Protein AF-A0A8J6E4D5-F1 (afdb_monomer_lite)

Structure (mmCIF, N/CA/C/O backbone):
data_AF-A0A8J6E4D5-F1
#
_entry.id   AF-A0A8J6E4D5-F1
#
loop_
_atom_site.group_PDB
_atom_site.id
_atom_site.type_symbol
_atom_site.label_atom_id
_atom_site.label_alt_id
_atom_site.label_comp_id
_atom_site.label_asym_id
_atom_site.label_entity_id
_atom_site.label_seq_id
_atom_site.pdbx_PDB_ins_code
_atom_site.Cartn_x
_atom_site.Cartn_y
_atom_site.Cartn_z
_atom_site.occupancy
_atom_site.B_iso_or_equiv
_atom_site.auth_seq_id
_atom_site.auth_comp_id
_atom_site.auth_asym_id
_atom_site.auth_atom_id
_atom_site.pdbx_PDB_model_num
ATOM 1 N N . MET A 1 1 ? 13.452 4.117 -6.449 1.00 71.31 1 MET A N 1
ATOM 2 C CA . MET A 1 1 ? 12.250 4.661 -5.774 1.00 71.31 1 MET A CA 1
ATOM 3 C C . MET A 1 1 ? 11.245 3.578 -5.368 1.00 71.31 1 MET A C 1
ATOM 5 O O . MET A 1 1 ? 10.930 3.501 -4.187 1.00 71.31 1 MET A O 1
ATOM 9 N N . CYS A 1 2 ? 10.772 2.703 -6.266 1.00 78.56 2 CYS A N 1
ATOM 10 C CA . CYS A 1 2 ? 9.801 1.656 -5.886 1.00 78.56 2 CYS A CA 1
ATOM 11 C C . CYS A 1 2 ? 10.361 0.641 -4.867 1.00 78.56 2 CYS A C 1
ATOM 13 O O . CYS A 1 2 ? 9.711 0.334 -3.874 1.00 78.56 2 CYS A O 1
ATOM 15 N N . PHE A 1 3 ? 11.613 0.203 -5.035 1.00 81.25 3 PHE A N 1
ATOM 16 C CA . PHE A 1 3 ? 12.285 -0.692 -4.081 1.00 81.25 3 PHE A CA 1
ATOM 17 C C . PHE A 1 3 ? 12.417 -0.097 -2.665 1.00 81.25 3 PHE A C 1
ATOM 19 O O . PHE A 1 3 ? 12.140 -0.760 -1.668 1.00 81.25 3 PHE A O 1
ATOM 26 N N . THR A 1 4 ? 12.793 1.180 -2.555 1.00 80.69 4 THR A N 1
ATOM 27 C CA . THR A 1 4 ? 12.876 1.876 -1.260 1.00 80.69 4 THR A CA 1
ATOM 28 C C . THR A 1 4 ? 11.503 2.025 -0.612 1.00 80.69 4 THR A C 1
ATOM 30 O O . THR A 1 4 ? 11.383 1.890 0.601 1.00 80.69 4 THR A O 1
ATOM 33 N N . PHE A 1 5 ? 10.458 2.244 -1.414 1.00 81.69 5 PHE A N 1
ATOM 34 C CA . PHE A 1 5 ? 9.079 2.309 -0.934 1.00 81.69 5 PHE A CA 1
ATOM 35 C C . PHE A 1 5 ? 8.610 0.955 -0.368 1.00 81.69 5 PHE A C 1
ATOM 37 O O . PHE A 1 5 ? 8.035 0.899 0.717 1.00 81.69 5 PHE A O 1
ATOM 44 N N . MET A 1 6 ? 8.967 -0.152 -1.027 1.00 84.69 6 MET A N 1
ATOM 45 C CA . MET A 1 6 ? 8.756 -1.509 -0.511 1.00 84.69 6 MET A CA 1
ATOM 46 C C . MET A 1 6 ? 9.485 -1.758 0.825 1.00 84.69 6 MET A C 1
ATOM 48 O O . MET A 1 6 ? 8.887 -2.313 1.745 1.00 84.69 6 MET A O 1
ATOM 52 N N . LEU A 1 7 ? 10.744 -1.325 0.971 1.00 80.81 7 LEU A N 1
ATOM 53 C CA . LEU A 1 7 ? 11.487 -1.457 2.236 1.00 80.81 7 LEU A CA 1
ATOM 54 C C . LEU A 1 7 ? 10.844 -0.671 3.387 1.00 80.81 7 LEU A C 1
ATOM 56 O O . LEU A 1 7 ? 10.820 -1.150 4.522 1.00 80.81 7 LEU A O 1
ATOM 60 N N . ILE A 1 8 ? 10.288 0.508 3.097 1.00 83.44 8 ILE A N 1
ATOM 61 C CA . ILE A 1 8 ? 9.538 1.302 4.078 1.00 83.44 8 ILE A CA 1
ATOM 62 C C . ILE A 1 8 ? 8.295 0.545 4.555 1.00 83.44 8 ILE A C 1
ATOM 64 O O . ILE A 1 8 ? 8.025 0.535 5.753 1.00 83.44 8 ILE A O 1
ATOM 68 N N . ALA A 1 9 ? 7.583 -0.141 3.656 1.00 77.62 9 ALA A N 1
ATOM 69 C CA . ALA A 1 9 ? 6.410 -0.937 4.018 1.00 77.62 9 ALA A CA 1
ATOM 70 C C . ALA A 1 9 ? 6.736 -2.160 4.896 1.00 77.62 9 ALA A C 1
ATOM 72 O O . ALA A 1 9 ? 5.870 -2.613 5.639 1.00 77.62 9 ALA A O 1
ATOM 73 N N . LEU A 1 10 ? 7.967 -2.684 4.844 1.00 79.25 10 LEU A N 1
ATOM 74 C CA . LEU A 1 10 ? 8.400 -3.844 5.637 1.00 79.25 10 LEU A CA 1
ATOM 75 C C . LEU A 1 10 ? 8.831 -3.470 7.067 1.00 79.25 10 LEU A C 1
ATOM 77 O O . LEU A 1 10 ? 8.783 -4.298 7.979 1.00 79.25 10 LEU A O 1
ATOM 81 N N . ILE A 1 11 ? 9.268 -2.230 7.284 1.00 80.12 11 ILE A N 1
ATOM 82 C CA . ILE A 1 11 ? 9.873 -1.799 8.545 1.00 80.12 11 ILE A CA 1
ATOM 83 C C . ILE A 1 11 ? 8.881 -0.933 9.327 1.00 80.12 11 ILE A C 1
ATOM 85 O O . ILE A 1 11 ? 8.479 0.142 8.898 1.00 80.12 11 ILE A O 1
ATOM 89 N N . ARG A 1 12 ? 8.545 -1.360 10.551 1.00 71.94 12 ARG A N 1
ATOM 90 C CA . ARG A 1 12 ? 7.591 -0.658 11.437 1.00 71.94 12 ARG A CA 1
ATOM 91 C C . ARG A 1 12 ? 7.959 0.794 11.765 1.00 71.94 12 ARG A C 1
ATOM 93 O O . ARG A 1 12 ? 7.071 1.575 12.101 1.00 71.94 12 ARG A O 1
ATOM 100 N N . HIS A 1 13 ? 9.244 1.145 11.718 1.00 79.62 13 HIS A N 1
ATOM 101 C CA . HIS A 1 13 ? 9.735 2.493 12.000 1.00 79.62 13 HIS A CA 1
ATOM 102 C C . HIS A 1 13 ? 10.196 3.193 10.711 1.00 79.62 13 HIS A C 1
ATOM 104 O O . HIS A 1 13 ? 11.280 2.883 10.212 1.00 79.62 13 HIS A O 1
ATOM 110 N N . PRO A 1 14 ? 9.455 4.198 10.206 1.00 79.06 14 PRO A N 1
ATOM 111 C CA . PRO A 1 14 ? 9.720 4.789 8.891 1.00 79.06 14 PRO A CA 1
ATOM 112 C C . PRO A 1 14 ? 11.089 5.481 8.803 1.00 79.06 14 PRO A C 1
ATOM 114 O O . PRO A 1 14 ? 11.737 5.450 7.762 1.00 79.06 14 PRO A O 1
ATOM 117 N N . ARG A 1 15 ? 11.576 6.059 9.912 1.00 82.38 15 ARG A N 1
ATOM 118 C CA . ARG A 1 15 ? 12.887 6.734 9.965 1.00 82.38 15 ARG A CA 1
ATOM 119 C C . ARG A 1 15 ? 14.057 5.758 9.820 1.00 82.38 15 ARG A C 1
ATOM 121 O O . ARG A 1 15 ? 14.987 6.042 9.079 1.00 82.38 15 ARG A O 1
ATOM 128 N N . ALA A 1 16 ? 13.988 4.609 10.493 1.00 83.62 16 ALA A N 1
ATOM 129 C CA . ALA A 1 16 ? 15.007 3.564 10.386 1.00 83.62 16 ALA A CA 1
ATOM 130 C C . ALA A 1 16 ? 14.960 2.866 9.017 1.00 83.62 16 ALA A C 1
ATOM 132 O O . ALA A 1 16 ? 15.992 2.491 8.469 1.00 83.62 16 ALA A O 1
ATOM 133 N N . ALA A 1 17 ? 13.762 2.734 8.442 1.00 84.56 17 ALA A N 1
ATOM 134 C CA . ALA A 1 17 ? 13.580 2.175 7.111 1.00 84.56 17 ALA A CA 1
ATOM 135 C C . ALA A 1 17 ? 14.232 3.030 6.021 1.00 84.56 17 ALA A C 1
ATOM 137 O O . ALA A 1 17 ? 14.892 2.503 5.129 1.00 84.56 17 ALA A O 1
ATOM 138 N N . ALA A 1 18 ? 14.071 4.352 6.117 1.00 84.31 18 ALA A N 1
ATOM 139 C CA . ALA A 1 18 ? 14.645 5.291 5.165 1.00 84.31 18 ALA A CA 1
ATOM 140 C C . ALA A 1 18 ? 16.181 5.275 5.199 1.00 84.31 18 ALA A C 1
ATOM 142 O O . ALA A 1 18 ? 16.814 5.201 4.146 1.00 84.31 18 ALA A O 1
ATOM 143 N N . THR A 1 19 ? 16.785 5.291 6.395 1.00 87.75 19 THR A N 1
ATOM 144 C CA . THR A 1 19 ? 18.249 5.246 6.530 1.00 87.75 19 THR A CA 1
ATOM 145 C C . THR A 1 19 ? 18.817 3.917 6.042 1.00 87.75 19 THR A C 1
ATOM 147 O O . THR A 1 19 ? 19.748 3.919 5.241 1.00 87.75 19 THR A O 1
ATOM 150 N N . ALA A 1 20 ? 18.230 2.784 6.442 1.00 87.81 20 ALA A N 1
ATOM 151 C CA . ALA A 1 20 ? 18.654 1.467 5.965 1.00 87.81 20 ALA A CA 1
ATOM 152 C C . ALA A 1 20 ? 18.488 1.325 4.442 1.00 87.81 20 ALA A C 1
ATOM 154 O O . ALA A 1 20 ? 19.404 0.867 3.761 1.00 87.81 20 ALA A O 1
ATOM 155 N N . GLY A 1 21 ? 17.354 1.774 3.896 1.00 87.31 21 GLY A N 1
ATOM 156 C CA . GLY A 1 21 ? 17.087 1.752 2.460 1.00 87.31 21 GLY A CA 1
ATOM 157 C C . GLY A 1 21 ? 18.121 2.538 1.658 1.00 87.31 21 GLY A C 1
ATOM 158 O O . GLY A 1 21 ? 18.585 2.045 0.633 1.00 87.31 21 GLY A O 1
ATOM 159 N N . PHE A 1 22 ? 18.547 3.703 2.152 1.00 87.69 22 PHE A N 1
ATOM 160 C CA . PHE A 1 22 ? 19.599 4.500 1.520 1.00 87.69 22 PHE A CA 1
ATOM 161 C C . PHE A 1 22 ? 20.924 3.730 1.409 1.00 87.69 22 PHE A C 1
ATOM 163 O O . PHE A 1 22 ? 21.466 3.592 0.310 1.00 87.69 22 PHE A O 1
ATOM 170 N N . PHE A 1 23 ? 21.410 3.146 2.510 1.00 90.62 23 PHE A N 1
ATOM 171 C CA . PHE A 1 23 ? 22.647 2.356 2.488 1.00 90.62 23 PHE A CA 1
ATOM 172 C C . PHE A 1 23 ? 22.542 1.135 1.568 1.00 90.62 23 PHE A C 1
ATOM 174 O O . PHE A 1 23 ? 23.458 0.882 0.787 1.00 90.62 23 PHE A O 1
ATOM 181 N N . ILE A 1 24 ? 21.412 0.423 1.596 1.00 89.19 24 ILE A N 1
ATOM 182 C CA . ILE A 1 24 ? 21.171 -0.727 0.714 1.00 89.19 24 ILE A CA 1
ATOM 183 C C . ILE A 1 24 ? 21.208 -0.294 -0.757 1.00 89.19 24 ILE A C 1
ATOM 185 O O . ILE A 1 24 ? 21.839 -0.965 -1.570 1.00 89.19 24 ILE A O 1
ATOM 189 N N . THR A 1 25 ? 20.598 0.843 -1.114 1.00 87.00 25 THR A N 1
ATOM 190 C CA . THR A 1 25 ? 20.641 1.341 -2.500 1.00 87.00 25 THR A CA 1
ATOM 191 C C . THR A 1 25 ? 22.038 1.754 -2.950 1.00 87.00 25 THR A C 1
ATOM 193 O O . THR A 1 25 ? 22.378 1.524 -4.107 1.00 87.00 25 THR A O 1
ATOM 196 N N . ILE A 1 26 ? 22.865 2.310 -2.058 1.00 89.69 26 ILE A N 1
ATOM 197 C CA . ILE A 1 26 ? 24.263 2.633 -2.374 1.00 89.69 26 ILE A CA 1
ATOM 198 C C . ILE A 1 26 ? 25.054 1.355 -2.631 1.00 89.69 26 ILE A C 1
ATOM 200 O O . ILE A 1 26 ? 25.724 1.253 -3.656 1.00 89.69 26 ILE A O 1
ATOM 204 N N . ILE A 1 27 ? 24.949 0.369 -1.736 1.00 90.62 27 ILE A N 1
ATOM 205 C CA . ILE A 1 27 ? 25.645 -0.916 -1.885 1.00 90.62 27 ILE A CA 1
ATOM 206 C C . ILE A 1 27 ? 25.229 -1.586 -3.197 1.00 90.62 27 ILE A C 1
ATOM 208 O O . ILE A 1 27 ? 26.086 -2.021 -3.964 1.00 90.62 27 ILE A O 1
ATOM 212 N N . GLN A 1 28 ? 23.928 -1.601 -3.492 1.00 87.75 28 GLN A N 1
ATOM 213 C CA . GLN A 1 28 ? 23.406 -2.187 -4.721 1.00 87.75 28 GLN A CA 1
ATOM 214 C C . GLN A 1 28 ? 23.847 -1.421 -5.974 1.00 87.75 28 GLN A C 1
ATOM 216 O O . GLN A 1 28 ? 24.110 -2.041 -6.999 1.00 87.75 28 GLN A O 1
ATOM 221 N N . SER A 1 29 ? 23.966 -0.094 -5.899 1.00 88.12 29 SER A N 1
ATOM 222 C CA . SER A 1 29 ? 24.484 0.739 -6.990 1.00 88.12 29 SER A CA 1
ATOM 223 C C . SER A 1 29 ? 25.956 0.433 -7.288 1.00 88.12 29 SER A C 1
ATOM 225 O O . SER A 1 29 ? 26.321 0.189 -8.436 1.00 88.12 29 SER A O 1
ATOM 227 N N . VAL A 1 30 ? 26.797 0.352 -6.251 1.00 90.06 30 VAL A N 1
ATOM 228 C CA . VAL A 1 30 ? 28.220 0.002 -6.402 1.00 90.06 30 VAL A CA 1
ATOM 229 C C . VAL A 1 30 ? 28.380 -1.423 -6.936 1.00 90.06 30 VAL A C 1
ATOM 231 O O . VAL A 1 30 ? 29.177 -1.652 -7.845 1.00 90.06 30 VAL A O 1
ATOM 234 N N . LEU A 1 31 ? 27.599 -2.376 -6.417 1.00 89.12 31 LEU A N 1
ATOM 235 C CA . LEU A 1 31 ? 27.596 -3.757 -6.900 1.00 89.12 31 LEU A CA 1
ATOM 236 C C . LEU A 1 31 ? 27.171 -3.832 -8.370 1.00 89.12 31 LEU A C 1
ATOM 238 O O . LEU A 1 31 ? 27.802 -4.533 -9.155 1.00 89.12 31 LEU A O 1
ATOM 242 N N . SER A 1 32 ? 26.143 -3.077 -8.749 1.00 87.75 32 SER A N 1
ATOM 243 C CA . SER A 1 32 ? 25.666 -2.985 -10.125 1.00 87.75 32 SER A CA 1
ATOM 244 C C . SER A 1 32 ? 26.740 -2.477 -11.081 1.00 87.75 32 SER A C 1
ATOM 246 O O . SER A 1 32 ? 26.974 -3.085 -12.122 1.00 87.75 32 SER A O 1
ATOM 248 N N . LEU A 1 33 ? 27.431 -1.398 -10.703 1.00 85.69 33 LEU A N 1
ATOM 249 C CA . LEU A 1 33 ? 28.524 -0.837 -11.492 1.00 85.69 33 LEU A CA 1
ATOM 250 C C . LEU A 1 33 ? 29.685 -1.834 -11.637 1.00 85.69 33 LEU A C 1
ATOM 252 O O . LEU A 1 33 ? 30.239 -1.984 -12.721 1.00 85.69 33 LEU A O 1
ATOM 256 N N . LEU A 1 34 ? 30.031 -2.553 -10.565 1.00 87.38 34 LEU A N 1
ATOM 257 C CA . LEU A 1 34 ? 31.086 -3.568 -10.591 1.00 87.38 34 LEU A CA 1
ATOM 258 C C . LEU A 1 34 ? 30.729 -4.766 -11.486 1.00 87.38 34 LEU A C 1
ATOM 260 O O . LEU A 1 34 ? 31.607 -5.320 -12.147 1.00 87.38 34 LEU A O 1
ATOM 264 N N . LEU A 1 35 ? 29.460 -5.180 -11.490 1.00 86.38 35 LEU A N 1
ATOM 265 C CA . LEU A 1 35 ? 28.968 -6.273 -12.330 1.00 86.38 35 LEU A CA 1
ATOM 266 C C . LEU A 1 35 ? 28.897 -5.876 -13.806 1.00 86.38 35 LEU A C 1
ATOM 268 O O . LEU A 1 35 ? 29.197 -6.705 -14.657 1.00 86.38 35 LEU A O 1
ATOM 272 N N . LEU A 1 36 ? 28.573 -4.619 -14.109 1.00 83.69 36 LEU A N 1
ATOM 273 C CA . LEU A 1 36 ? 28.562 -4.108 -15.480 1.00 83.69 36 LEU A CA 1
ATOM 274 C C . LEU A 1 36 ? 29.946 -4.213 -16.146 1.00 83.69 36 LEU A C 1
ATOM 276 O O . LEU A 1 36 ? 30.040 -4.557 -17.316 1.00 83.69 36 LEU A O 1
ATOM 280 N N . MET A 1 37 ? 31.023 -4.000 -15.384 1.00 82.19 37 MET A N 1
ATOM 281 C CA . MET A 1 37 ? 32.407 -4.090 -15.880 1.00 82.19 37 MET A CA 1
ATOM 282 C C . MET A 1 37 ? 32.879 -5.527 -16.164 1.00 82.19 37 MET A C 1
ATOM 284 O O . MET A 1 37 ? 34.008 -5.718 -16.608 1.00 82.19 37 MET A O 1
ATOM 288 N N . LYS A 1 38 ? 32.074 -6.548 -15.842 1.00 83.25 38 LYS A N 1
ATOM 289 C CA . LYS A 1 38 ? 32.477 -7.963 -15.883 1.00 83.25 38 LYS A CA 1
ATOM 290 C C . LYS A 1 38 ? 31.952 -8.756 -17.083 1.00 83.25 38 LYS A C 1
ATOM 292 O O . LYS A 1 38 ? 32.128 -9.969 -17.068 1.00 83.25 38 LYS A O 1
ATOM 297 N N . ASP A 1 39 ? 31.348 -8.105 -18.081 1.00 76.88 39 ASP A N 1
ATOM 298 C CA . ASP A 1 39 ? 30.776 -8.731 -19.289 1.00 76.88 39 ASP A CA 1
ATOM 299 C C . ASP A 1 39 ? 29.988 -10.014 -18.970 1.00 76.88 39 ASP A C 1
ATOM 301 O O . ASP A 1 39 ? 30.433 -11.149 -19.161 1.00 76.88 39 ASP A O 1
ATOM 305 N N . LEU A 1 40 ? 28.794 -9.828 -18.406 1.00 81.19 40 LEU A N 1
ATOM 306 C CA . LEU A 1 40 ? 27.923 -10.925 -17.997 1.00 81.19 40 LEU A CA 1
ATOM 307 C C . LEU A 1 40 ? 27.196 -11.553 -19.199 1.00 81.19 40 LEU A C 1
ATOM 309 O O . LEU A 1 40 ? 26.840 -10.862 -20.153 1.00 81.19 40 LEU A O 1
ATOM 313 N N . PRO A 1 41 ? 26.885 -12.862 -19.148 1.00 84.50 41 PRO A N 1
ATOM 314 C CA . PRO A 1 41 ? 26.031 -13.480 -20.153 1.00 84.50 41 PRO A CA 1
ATOM 315 C C . PRO A 1 41 ? 24.596 -12.934 -20.057 1.00 84.50 41 PRO A C 1
ATOM 317 O O . PRO A 1 41 ? 24.058 -12.775 -18.959 1.00 84.50 41 PRO A O 1
ATOM 320 N N . LYS A 1 42 ? 23.940 -12.746 -21.213 1.00 79.06 42 LYS A N 1
ATOM 321 C CA . LYS A 1 42 ? 22.596 -12.139 -21.349 1.00 79.06 42 LYS A CA 1
ATOM 322 C C . LYS A 1 42 ? 21.528 -12.738 -20.417 1.00 79.06 42 LYS A C 1
ATOM 324 O O . LYS A 1 42 ? 20.665 -12.028 -19.917 1.00 79.06 42 LYS A O 1
ATOM 329 N N . SER A 1 43 ? 21.580 -14.042 -20.140 1.00 84.81 43 SER A N 1
ATOM 330 C CA . SER A 1 43 ? 20.623 -14.696 -19.231 1.00 84.81 43 SER A CA 1
ATOM 331 C C . SER A 1 43 ? 20.782 -14.252 -17.774 1.00 84.81 43 SER A C 1
ATOM 333 O O . SER A 1 43 ? 19.797 -14.154 -17.045 1.00 84.81 43 SER A O 1
ATOM 335 N N . LEU A 1 44 ? 22.019 -13.992 -17.338 1.00 82.94 44 LEU A N 1
ATOM 336 C CA . LEU A 1 44 ? 22.303 -13.526 -15.983 1.00 82.94 44 LEU A CA 1
ATOM 337 C C . LEU A 1 44 ? 21.906 -12.054 -15.832 1.00 82.94 44 LEU A C 1
ATOM 339 O O . LEU A 1 44 ? 21.380 -11.672 -14.794 1.00 82.94 44 LEU A O 1
ATOM 343 N N . GLU A 1 45 ? 22.093 -11.262 -16.887 1.00 81.38 45 GLU A N 1
ATOM 344 C CA . GLU A 1 45 ? 21.656 -9.866 -16.972 1.00 81.38 45 GLU A CA 1
ATOM 345 C C . GLU A 1 45 ? 20.144 -9.729 -16.729 1.00 81.38 45 GLU A C 1
ATOM 347 O O . GLU A 1 45 ? 19.737 -8.938 -15.883 1.00 81.38 45 GLU A O 1
ATOM 352 N N . VAL A 1 46 ? 19.319 -10.575 -17.361 1.00 81.25 46 VAL A N 1
ATOM 353 C CA . VAL A 1 46 ? 17.854 -10.604 -17.152 1.00 81.25 46 VAL A CA 1
ATOM 354 C C . VAL A 1 46 ? 17.465 -11.075 -15.742 1.00 81.25 46 VAL A C 1
ATOM 356 O O . VAL A 1 46 ? 16.462 -10.640 -15.185 1.00 81.25 46 VAL A O 1
ATOM 359 N N . LEU A 1 47 ? 18.243 -11.965 -15.122 1.00 84.94 47 LEU A N 1
ATOM 360 C CA . LEU A 1 47 ? 17.977 -12.384 -13.742 1.00 84.94 47 LEU A CA 1
ATOM 361 C C . LEU A 1 47 ? 18.325 -11.272 -12.740 1.00 84.94 47 LEU A C 1
ATOM 363 O O . LEU A 1 47 ? 17.590 -11.028 -11.783 1.00 84.94 47 LEU A O 1
ATOM 367 N N . LEU A 1 48 ? 19.453 -10.597 -12.958 1.00 83.62 48 LEU A N 1
ATOM 368 C CA . LEU A 1 48 ? 19.920 -9.485 -12.133 1.00 83.62 48 LEU A CA 1
ATOM 369 C C . LEU A 1 48 ? 19.090 -8.219 -12.345 1.00 83.62 48 LEU A C 1
ATOM 371 O O . LEU A 1 48 ? 19.025 -7.386 -11.439 1.00 83.62 48 LEU A O 1
ATOM 375 N N . SER A 1 49 ? 18.417 -8.090 -13.492 1.00 81.81 49 SER A N 1
ATOM 376 C CA . SER A 1 49 ? 17.550 -6.953 -13.787 1.00 81.81 49 SER A CA 1
ATOM 377 C C . SER A 1 49 ? 16.339 -6.865 -12.871 1.00 81.81 49 SER A C 1
ATOM 379 O O . SER A 1 49 ? 15.819 -5.776 -12.729 1.00 81.81 49 SER A O 1
ATOM 381 N N . VAL A 1 50 ? 15.984 -7.931 -12.138 1.00 82.62 50 VAL A N 1
ATOM 382 C CA . VAL A 1 50 ? 15.010 -7.863 -11.028 1.00 82.62 50 VAL A CA 1
ATOM 383 C C . VAL A 1 50 ? 15.374 -6.767 -10.017 1.00 82.62 50 VAL A C 1
ATOM 385 O O . VAL A 1 50 ? 14.501 -6.232 -9.339 1.00 82.62 50 VAL A O 1
ATOM 388 N N . PHE A 1 51 ? 16.655 -6.403 -9.898 1.00 85.62 51 PHE A N 1
ATOM 389 C CA . PHE A 1 51 ? 17.076 -5.255 -9.107 1.00 85.62 51 PHE A CA 1
ATOM 390 C C . PHE A 1 51 ? 17.018 -3.960 -9.939 1.00 85.62 51 PHE A C 1
ATOM 392 O O . PHE A 1 51 ? 17.819 -3.794 -10.862 1.00 85.62 51 PHE A O 1
ATOM 399 N N . PRO A 1 52 ? 16.195 -2.960 -9.558 1.00 84.00 52 PRO A N 1
ATOM 400 C CA . PRO A 1 52 ? 15.957 -1.775 -10.391 1.00 84.00 52 PRO A CA 1
ATOM 401 C C . PRO A 1 52 ? 17.206 -0.934 -10.676 1.00 84.00 52 PRO A C 1
ATOM 403 O O . PRO A 1 52 ? 17.319 -0.306 -11.724 1.00 84.00 52 PRO A O 1
ATOM 406 N N . THR A 1 53 ? 18.158 -0.900 -9.738 1.00 86.69 53 THR A N 1
ATOM 407 C CA . THR A 1 53 ? 19.448 -0.214 -9.922 1.00 86.69 53 THR A CA 1
ATOM 408 C C . THR A 1 53 ? 20.311 -0.894 -10.981 1.00 86.69 53 THR A C 1
ATOM 410 O O . THR A 1 53 ? 21.049 -0.207 -11.682 1.00 86.69 53 THR A O 1
ATOM 413 N N . PHE A 1 54 ? 20.185 -2.216 -11.128 1.00 88.00 54 PHE A N 1
ATOM 414 C CA . PHE A 1 54 ? 20.896 -2.990 -12.137 1.00 88.00 54 PHE A CA 1
ATOM 415 C C . PHE A 1 54 ? 20.310 -2.806 -13.527 1.00 88.00 54 PHE A C 1
ATOM 417 O O . PHE A 1 54 ? 21.039 -2.386 -14.428 1.00 88.00 54 PHE A O 1
ATOM 424 N N . ALA A 1 55 ? 18.997 -2.996 -13.674 1.00 87.69 55 ALA A N 1
ATOM 425 C CA . ALA A 1 55 ? 18.292 -2.753 -14.933 1.00 87.69 55 ALA A CA 1
ATOM 426 C C . ALA A 1 55 ? 18.554 -1.337 -15.478 1.00 87.69 55 ALA A C 1
ATOM 428 O O . ALA A 1 55 ? 18.822 -1.153 -16.664 1.00 87.69 55 ALA A O 1
ATOM 429 N N . PHE A 1 56 ? 18.559 -0.335 -14.594 1.00 88.94 56 PHE A N 1
ATOM 430 C CA . PHE A 1 56 ? 18.863 1.042 -14.971 1.00 88.94 56 PHE A CA 1
ATOM 431 C C . PHE A 1 56 ? 20.311 1.222 -15.454 1.00 88.94 56 PHE A C 1
ATOM 433 O O . PHE A 1 56 ? 20.539 1.894 -16.457 1.00 88.94 56 PHE A O 1
ATOM 440 N N . SER A 1 57 ? 21.287 0.601 -14.780 1.00 89.00 57 SER A N 1
ATOM 441 C CA . SER A 1 57 ? 22.700 0.687 -15.179 1.00 89.00 57 SER A CA 1
ATOM 442 C C . SER A 1 57 ? 22.971 0.053 -16.547 1.00 89.00 57 SER A C 1
ATOM 444 O O . SER A 1 57 ? 23.709 0.621 -17.349 1.00 89.00 57 SER A O 1
ATOM 446 N N . VAL A 1 58 ? 22.313 -1.073 -16.839 1.00 86.88 58 VAL A N 1
ATOM 447 C CA . VAL A 1 58 ? 22.376 -1.766 -18.131 1.00 86.88 58 VAL A CA 1
ATOM 448 C C . VAL A 1 58 ? 21.756 -0.907 -19.236 1.00 86.88 58 VAL A C 1
ATOM 450 O O . VAL A 1 58 ? 22.365 -0.730 -20.289 1.00 86.88 58 VAL A O 1
ATOM 453 N N . GLY A 1 59 ? 20.585 -0.311 -18.987 1.00 87.38 59 GLY A N 1
ATOM 454 C CA . GLY A 1 59 ? 19.929 0.579 -19.951 1.00 87.38 59 GLY A CA 1
ATOM 455 C C . GLY A 1 59 ? 20.767 1.817 -20.297 1.00 87.38 59 GLY A C 1
ATOM 456 O O . GLY A 1 59 ? 20.848 2.204 -21.465 1.00 87.38 59 GLY A O 1
ATOM 457 N N . ILE A 1 60 ? 21.452 2.407 -19.307 1.00 86.94 60 ILE A N 1
ATOM 458 C CA . ILE A 1 60 ? 22.414 3.495 -19.549 1.00 86.94 60 ILE A CA 1
ATOM 459 C C . ILE A 1 60 ? 23.594 2.998 -20.388 1.00 86.94 60 ILE A C 1
ATOM 461 O O . ILE A 1 60 ? 23.961 3.657 -21.357 1.00 86.94 60 ILE A O 1
ATOM 465 N N . ALA A 1 61 ? 24.177 1.844 -20.054 1.00 86.12 61 ALA A N 1
ATOM 466 C CA . ALA A 1 61 ? 25.322 1.298 -20.783 1.00 86.12 61 ALA A CA 1
ATOM 467 C C . ALA A 1 61 ? 25.007 1.052 -22.268 1.00 86.12 61 ALA A C 1
ATOM 469 O O . ALA A 1 61 ? 25.800 1.403 -23.139 1.00 86.12 61 ALA A O 1
ATOM 470 N N . GLN A 1 62 ? 23.816 0.524 -22.562 1.00 81.94 62 GLN A N 1
ATOM 471 C CA . GLN A 1 62 ? 23.333 0.331 -23.932 1.00 81.94 62 GLN A CA 1
ATOM 472 C C . GLN A 1 62 ? 23.125 1.663 -24.664 1.00 81.94 62 GLN A C 1
ATOM 474 O O . GLN A 1 62 ? 23.471 1.782 -25.835 1.00 81.94 62 GLN A O 1
ATOM 479 N N . THR A 1 63 ? 22.618 2.682 -23.965 1.00 83.06 63 THR A N 1
ATOM 480 C CA . THR A 1 63 ? 22.454 4.032 -24.528 1.00 83.06 63 THR A CA 1
ATOM 481 C C . THR A 1 63 ? 23.808 4.653 -24.889 1.00 83.06 63 THR A C 1
ATOM 483 O O . THR A 1 63 ? 23.961 5.196 -25.980 1.00 83.06 63 THR A O 1
ATOM 486 N N . ILE A 1 64 ? 24.811 4.513 -24.015 1.00 84.50 64 ILE A N 1
ATOM 487 C CA . ILE A 1 64 ? 26.182 4.993 -24.258 1.00 84.50 64 ILE A CA 1
ATOM 488 C C . ILE A 1 64 ? 26.814 4.263 -25.452 1.00 84.50 64 ILE A C 1
ATOM 490 O O . ILE A 1 64 ? 27.495 4.887 -26.265 1.00 84.50 64 ILE A O 1
ATOM 494 N N . HIS A 1 65 ? 26.571 2.957 -25.596 1.00 81.44 65 HIS A N 1
ATOM 495 C CA . HIS A 1 65 ? 27.072 2.191 -26.740 1.00 81.44 65 HIS A CA 1
ATOM 496 C C . HIS A 1 65 ? 26.517 2.723 -28.073 1.00 81.44 65 HIS A C 1
ATOM 498 O O . HIS A 1 65 ? 27.260 2.850 -29.042 1.00 81.44 65 HIS A O 1
ATOM 504 N N . MET A 1 66 ? 25.234 3.093 -28.114 1.00 74.94 66 MET A N 1
ATOM 505 C CA . MET A 1 66 ? 24.607 3.689 -29.304 1.00 74.94 66 MET A CA 1
ATOM 506 C C . MET A 1 66 ? 25.064 5.130 -29.572 1.00 74.94 66 MET A C 1
ATOM 508 O O . MET A 1 66 ? 25.101 5.575 -30.721 1.00 74.94 66 MET A O 1
ATOM 512 N N . GLU A 1 67 ? 25.423 5.876 -28.526 1.00 81.00 67 GLU A N 1
ATOM 513 C CA . GLU A 1 67 ? 26.004 7.215 -28.660 1.00 81.00 67 GLU A CA 1
ATOM 514 C C . GLU A 1 67 ? 27.411 7.156 -29.270 1.00 81.00 67 GLU A C 1
ATOM 516 O O . GLU A 1 67 ? 27.739 7.958 -30.146 1.00 81.00 67 GLU A O 1
ATOM 521 N N . HIS A 1 68 ? 28.216 6.164 -28.879 1.00 79.31 68 HIS A N 1
ATOM 522 C CA . HIS A 1 68 ? 29.555 5.955 -29.432 1.00 79.31 68 HIS A CA 1
ATOM 523 C C . HIS A 1 68 ? 29.536 5.615 -30.937 1.00 79.31 68 HIS A C 1
ATOM 525 O O . HIS A 1 68 ? 30.487 5.922 -31.654 1.00 79.31 68 HIS A O 1
ATOM 531 N N . GLU A 1 69 ? 28.449 5.025 -31.440 1.00 77.00 69 GLU A N 1
ATOM 532 C CA . GLU A 1 69 ? 28.245 4.747 -32.871 1.00 77.00 69 GLU A CA 1
ATOM 533 C C . GLU A 1 69 ? 27.700 5.958 -33.661 1.00 77.00 69 GLU A C 1
ATOM 535 O O . GLU A 1 69 ? 27.415 5.842 -34.852 1.00 77.00 69 GLU A O 1
ATOM 540 N N . PHE A 1 70 ? 27.585 7.138 -33.033 1.00 66.62 70 PHE A N 1
ATOM 541 C CA . PHE A 1 70 ? 27.080 8.395 -33.614 1.00 66.62 70 PHE A CA 1
ATOM 542 C C . PHE A 1 70 ? 25.643 8.346 -34.176 1.00 66.62 70 PHE A C 1
ATOM 544 O O . PHE A 1 70 ? 25.191 9.330 -34.763 1.00 66.62 70 PHE A O 1
ATOM 551 N N . GLN A 1 71 ? 24.897 7.253 -33.977 1.00 68.50 71 GLN A N 1
ATOM 552 C CA . GLN A 1 71 ? 23.477 7.164 -34.348 1.00 68.50 71 GLN A CA 1
ATOM 553 C C . GLN A 1 71 ? 22.556 7.808 -33.302 1.00 68.50 71 GLN A C 1
ATOM 555 O O . GLN A 1 71 ? 21.506 8.344 -33.657 1.00 68.50 71 GLN A O 1
ATOM 560 N N . GLY A 1 72 ? 22.972 7.851 -32.031 1.00 67.62 72 GLY A N 1
ATOM 561 C CA . GLY A 1 72 ? 22.148 8.389 -30.948 1.00 67.62 72 GLY A CA 1
ATOM 562 C C . GLY A 1 72 ? 20.831 7.620 -30.767 1.00 67.62 72 GLY A C 1
ATOM 563 O O . GLY A 1 72 ? 20.529 6.665 -31.476 1.00 67.62 72 GLY A O 1
ATOM 564 N N . VAL A 1 73 ? 20.023 8.025 -29.785 1.00 70.06 73 VAL A N 1
ATOM 565 C CA . VAL A 1 73 ? 18.689 7.441 -29.573 1.00 70.06 73 VAL A CA 1
ATOM 566 C C . VAL A 1 73 ? 17.652 8.374 -30.184 1.00 70.06 73 VAL A C 1
ATOM 568 O O . VAL A 1 73 ? 17.200 9.322 -29.540 1.00 70.06 73 VAL A O 1
ATOM 571 N N . HIS A 1 74 ? 17.283 8.137 -31.443 1.00 71.44 74 HIS A N 1
ATOM 572 C CA . HIS A 1 74 ? 16.160 8.843 -32.055 1.00 71.44 74 HIS A CA 1
ATOM 573 C C . HIS A 1 74 ? 14.838 8.134 -31.737 1.00 71.44 74 HIS A C 1
ATOM 575 O O . HIS A 1 74 ? 14.767 6.907 -31.699 1.00 71.44 74 HIS A O 1
ATOM 581 N N . PHE A 1 75 ? 13.755 8.895 -31.545 1.00 71.31 75 PHE A N 1
ATOM 582 C CA . PHE A 1 75 ? 12.430 8.313 -31.276 1.00 71.31 75 PHE A CA 1
ATOM 583 C C . PHE A 1 75 ? 11.936 7.407 -32.416 1.00 71.31 75 PHE A C 1
ATOM 585 O O . PHE A 1 75 ? 11.169 6.480 -32.167 1.00 71.31 75 PHE A O 1
ATOM 592 N N . SER A 1 76 ? 12.392 7.645 -33.652 1.00 70.31 76 SER A N 1
ATOM 593 C CA . SER A 1 76 ? 12.110 6.772 -34.796 1.00 70.31 76 SER A CA 1
ATOM 594 C C . SER A 1 76 ? 12.795 5.413 -34.672 1.00 70.31 76 SER A C 1
ATOM 596 O O . SER A 1 76 ? 12.162 4.401 -34.945 1.00 70.31 76 SER A O 1
ATOM 598 N N . ASP A 1 77 ? 14.042 5.367 -34.201 1.00 67.56 77 ASP A N 1
ATOM 599 C CA . ASP A 1 77 ? 14.806 4.121 -34.035 1.00 67.56 77 ASP A CA 1
ATOM 600 C C . ASP A 1 77 ? 14.358 3.328 -32.811 1.00 67.56 77 ASP A C 1
ATOM 602 O O . ASP A 1 77 ? 14.423 2.094 -32.804 1.00 67.56 77 ASP A O 1
ATOM 606 N N . LEU A 1 78 ? 13.823 4.032 -31.808 1.00 65.38 78 LEU A N 1
ATOM 607 C CA . LEU A 1 78 ? 13.148 3.422 -30.672 1.00 65.38 78 LEU A CA 1
ATOM 608 C C . LEU A 1 78 ? 11.867 2.698 -31.104 1.00 65.38 78 LEU A C 1
ATOM 610 O O . LEU A 1 78 ? 11.510 1.714 -30.482 1.00 65.38 78 LEU A O 1
ATOM 614 N N . ALA A 1 79 ? 11.172 3.160 -32.145 1.00 65.94 79 ALA A N 1
ATOM 615 C CA . ALA A 1 79 ? 9.953 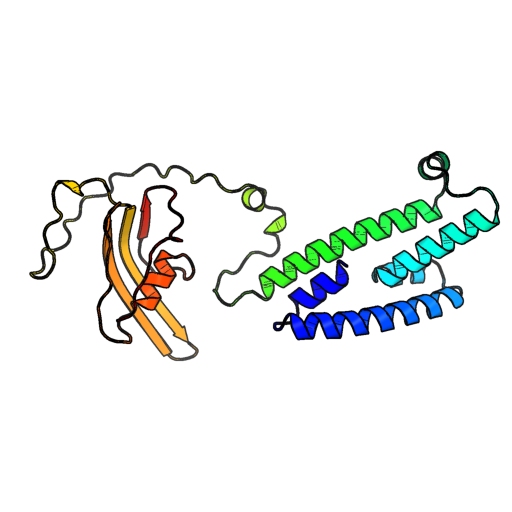2.515 -32.633 1.00 65.94 79 ALA A CA 1
ATOM 616 C C . ALA A 1 79 ? 10.215 1.448 -33.709 1.00 65.94 79 ALA A C 1
ATOM 618 O O . ALA A 1 79 ? 9.378 0.563 -33.878 1.00 65.94 79 ALA A O 1
ATOM 619 N N . ASN A 1 80 ? 11.335 1.546 -34.440 1.00 61.38 80 ASN A N 1
ATOM 620 C CA . ASN A 1 80 ? 11.508 0.811 -35.692 1.00 61.38 80 ASN A CA 1
ATOM 621 C C . ASN A 1 80 ? 12.465 -0.395 -35.625 1.00 61.38 80 ASN A C 1
ATOM 623 O O . ASN A 1 80 ? 12.160 -1.357 -36.317 1.00 61.38 80 ASN A O 1
ATOM 627 N N . ASP A 1 81 ? 13.551 -0.411 -34.822 1.00 57.66 81 ASP A N 1
ATOM 628 C CA . ASP A 1 81 ? 14.342 -1.660 -34.625 1.00 57.66 81 ASP A CA 1
ATOM 629 C C . ASP A 1 81 ? 15.453 -1.657 -33.535 1.00 57.66 81 ASP A C 1
ATOM 631 O O . ASP A 1 81 ? 16.373 -2.476 -33.569 1.00 57.66 81 ASP A O 1
ATOM 635 N N . SER A 1 82 ? 15.437 -0.769 -32.532 1.00 62.19 82 SER A N 1
ATOM 636 C CA . SER A 1 82 ? 16.460 -0.800 -31.458 1.00 62.19 82 SER A CA 1
ATOM 637 C C . SER A 1 82 ? 16.136 -1.847 -30.382 1.00 62.19 82 SER A C 1
ATOM 639 O O . SER A 1 82 ? 15.683 -1.525 -29.279 1.00 62.19 82 SER A O 1
ATOM 641 N N . SER A 1 83 ? 16.360 -3.121 -30.709 1.00 65.75 83 SER A N 1
ATOM 642 C CA . SER A 1 83 ? 15.919 -4.289 -29.927 1.00 65.75 83 SER A CA 1
ATOM 643 C C . SER A 1 83 ? 16.455 -4.357 -28.486 1.00 65.75 83 SER A C 1
ATOM 645 O O . SER A 1 83 ? 15.792 -4.920 -27.616 1.00 65.75 83 SER A O 1
ATOM 647 N N . HIS A 1 84 ? 17.610 -3.751 -28.199 1.00 74.56 84 HIS A N 1
ATOM 648 C CA . HIS A 1 84 ? 18.231 -3.790 -26.868 1.00 74.56 84 HIS A CA 1
ATOM 649 C C . HIS A 1 84 ? 17.745 -2.684 -25.915 1.00 74.56 84 HIS A C 1
ATOM 651 O O . HIS A 1 84 ? 17.379 -2.983 -24.778 1.00 74.56 84 HIS A O 1
ATOM 657 N N . VAL A 1 85 ? 17.656 -1.429 -26.373 1.00 78.62 85 VAL A N 1
ATOM 658 C CA . VAL A 1 85 ? 17.227 -0.299 -25.521 1.00 78.62 85 VAL A CA 1
ATOM 659 C C . VAL A 1 85 ? 15.742 -0.393 -25.177 1.00 78.62 85 VAL A C 1
ATOM 661 O O . VAL A 1 85 ? 15.367 -0.229 -24.014 1.00 78.62 85 VAL A O 1
ATOM 664 N N . LEU A 1 86 ? 14.896 -0.738 -26.156 1.00 81.44 86 LEU A N 1
ATOM 665 C CA . LEU A 1 86 ? 13.473 -0.991 -25.916 1.00 81.44 86 LEU A CA 1
ATOM 666 C C . LEU A 1 86 ? 13.256 -2.084 -24.866 1.00 81.44 86 LEU A C 1
ATOM 668 O O . LEU A 1 86 ? 12.414 -1.936 -23.980 1.00 81.44 86 LEU A O 1
ATOM 672 N N . PHE A 1 87 ? 14.024 -3.171 -24.950 1.00 81.69 87 PHE A N 1
ATOM 673 C CA . PHE A 1 87 ? 13.940 -4.283 -24.010 1.00 81.69 87 PHE A CA 1
ATOM 674 C C . PHE A 1 87 ? 14.272 -3.841 -22.577 1.00 81.69 87 PHE A C 1
ATOM 676 O O . PHE A 1 87 ? 13.512 -4.142 -21.655 1.00 81.69 87 PHE A O 1
ATOM 683 N N . SER A 1 88 ? 15.321 -3.035 -22.391 1.00 83.06 88 SER A N 1
ATOM 684 C CA . SER A 1 88 ? 15.664 -2.444 -21.090 1.00 83.06 88 SER A CA 1
ATOM 685 C C . SER A 1 88 ? 14.577 -1.500 -20.559 1.00 83.06 88 SER A C 1
ATOM 687 O O . SER A 1 88 ? 14.249 -1.539 -19.371 1.00 83.06 88 SER A O 1
ATOM 689 N N . CYS A 1 89 ? 13.949 -0.694 -21.424 1.00 84.44 89 CYS A N 1
ATOM 690 C CA . CYS A 1 89 ? 12.808 0.142 -21.037 1.00 84.44 89 CYS A CA 1
ATOM 691 C C . CYS A 1 89 ? 11.598 -0.694 -20.590 1.00 84.44 89 CYS A C 1
ATOM 693 O O . CYS A 1 89 ? 10.965 -0.366 -19.584 1.00 84.44 89 CYS A O 1
ATOM 695 N N . ILE A 1 90 ? 11.287 -1.783 -21.300 1.00 86.94 90 ILE A N 1
ATOM 696 C CA . ILE A 1 90 ? 10.195 -2.699 -20.940 1.00 86.94 90 ILE A CA 1
ATOM 697 C C . ILE A 1 90 ? 10.470 -3.347 -19.579 1.00 86.94 90 ILE A C 1
ATOM 699 O O . ILE A 1 90 ? 9.579 -3.355 -18.730 1.00 86.94 90 ILE A O 1
ATOM 703 N N . ILE A 1 91 ? 11.695 -3.823 -19.336 1.00 86.31 91 ILE A N 1
ATOM 704 C CA . ILE A 1 91 ? 12.090 -4.400 -18.042 1.00 86.31 91 ILE A CA 1
ATOM 705 C C . ILE A 1 91 ? 11.902 -3.386 -16.906 1.00 86.31 91 ILE A C 1
ATOM 707 O O . ILE A 1 91 ? 11.293 -3.719 -15.892 1.00 86.31 91 ILE A O 1
ATOM 711 N N . LEU A 1 92 ? 12.321 -2.128 -17.091 1.00 87.81 92 LEU A N 1
ATOM 712 C CA . LEU A 1 92 ? 12.146 -1.077 -16.079 1.00 87.81 92 LEU A CA 1
ATOM 713 C C . LEU A 1 92 ? 10.671 -0.791 -15.759 1.00 87.81 92 LEU A C 1
ATOM 715 O O . LEU A 1 92 ? 10.322 -0.546 -14.600 1.00 87.81 92 LEU A O 1
ATOM 719 N N . ILE A 1 93 ? 9.796 -0.825 -16.769 1.00 89.00 93 ILE A N 1
ATOM 720 C CA . ILE A 1 93 ? 8.348 -0.654 -16.577 1.00 89.00 93 ILE A CA 1
ATOM 721 C C . ILE A 1 93 ? 7.771 -1.850 -15.810 1.00 89.00 93 ILE A C 1
ATOM 723 O O . ILE A 1 93 ? 6.996 -1.660 -14.868 1.00 89.00 93 ILE A O 1
ATOM 727 N N . VAL A 1 94 ? 8.163 -3.072 -16.177 1.00 88.50 94 VAL A N 1
ATOM 728 C CA . VAL A 1 94 ? 7.724 -4.303 -15.503 1.00 88.50 94 VAL A CA 1
ATOM 729 C C . VAL A 1 94 ? 8.163 -4.309 -14.037 1.00 88.50 94 VAL A C 1
ATOM 731 O O . VAL A 1 94 ? 7.328 -4.562 -13.167 1.00 88.50 94 VAL A O 1
ATOM 734 N N . ASP A 1 95 ? 9.410 -3.941 -13.738 1.00 88.06 95 ASP A N 1
ATOM 735 C CA . ASP A 1 95 ? 9.911 -3.828 -12.364 1.00 88.06 95 ASP A CA 1
ATOM 736 C C . ASP A 1 95 ? 9.151 -2.772 -11.562 1.00 88.06 95 ASP A C 1
ATOM 738 O O . ASP A 1 95 ? 8.788 -3.003 -10.406 1.00 88.06 95 ASP A O 1
ATOM 742 N N . ALA A 1 96 ? 8.875 -1.608 -12.158 1.00 87.44 96 ALA A N 1
ATOM 743 C CA . ALA A 1 96 ? 8.122 -0.556 -11.486 1.00 87.44 96 ALA A CA 1
ATOM 744 C C . ALA A 1 96 ? 6.731 -1.050 -11.062 1.00 87.44 96 ALA A C 1
ATOM 746 O O . ALA A 1 96 ? 6.320 -0.815 -9.921 1.00 87.44 96 ALA A O 1
ATOM 747 N N . ILE A 1 97 ? 6.043 -1.779 -11.945 1.00 88.81 97 ILE A N 1
ATOM 748 C CA . ILE A 1 97 ? 4.736 -2.387 -11.666 1.00 88.81 97 ILE A CA 1
ATOM 749 C C . ILE A 1 97 ? 4.866 -3.490 -10.609 1.00 88.81 97 ILE A C 1
ATOM 751 O O . ILE A 1 97 ? 4.096 -3.506 -9.648 1.00 88.81 97 ILE A O 1
ATOM 755 N N . PHE A 1 98 ? 5.848 -4.383 -10.748 1.00 87.06 98 PHE A N 1
ATOM 756 C CA . PHE A 1 98 ? 6.087 -5.484 -9.816 1.00 87.06 98 PHE A CA 1
ATOM 757 C C . PHE A 1 98 ? 6.331 -4.977 -8.390 1.00 87.06 98 PHE A C 1
ATOM 759 O O . PHE A 1 98 ? 5.633 -5.381 -7.456 1.00 87.06 98 PHE A O 1
ATOM 766 N N . TYR A 1 99 ? 7.259 -4.032 -8.217 1.00 86.69 99 TYR A N 1
ATOM 767 C CA . TYR A 1 99 ? 7.552 -3.450 -6.909 1.00 86.69 99 TYR A CA 1
ATOM 768 C C . TYR A 1 99 ? 6.386 -2.630 -6.360 1.00 86.69 99 TYR A C 1
ATOM 770 O O . TYR A 1 99 ? 6.170 -2.652 -5.152 1.00 86.69 99 TYR A O 1
ATOM 778 N N . MET A 1 100 ? 5.604 -1.956 -7.208 1.00 84.62 100 MET A N 1
ATOM 779 C CA . MET A 1 100 ? 4.390 -1.258 -6.773 1.00 84.62 100 MET A CA 1
ATOM 780 C C . MET A 1 100 ? 3.349 -2.237 -6.209 1.00 84.62 100 MET A C 1
ATOM 782 O O . MET A 1 100 ? 2.806 -1.998 -5.129 1.00 84.62 100 MET A O 1
ATOM 786 N N . ILE A 1 101 ? 3.098 -3.360 -6.890 1.00 85.50 101 ILE A N 1
ATOM 787 C CA . ILE A 1 101 ? 2.197 -4.417 -6.398 1.00 85.50 101 ILE A CA 1
ATOM 788 C C . ILE A 1 101 ? 2.726 -4.990 -5.079 1.00 85.50 101 ILE A C 1
ATOM 790 O O . ILE A 1 101 ? 1.966 -5.154 -4.124 1.00 85.50 101 ILE A O 1
ATOM 794 N N . LEU A 1 102 ? 4.033 -5.248 -5.003 1.00 84.44 102 LEU A N 1
ATOM 795 C CA . LEU A 1 102 ? 4.672 -5.800 -3.816 1.00 84.44 102 LEU A CA 1
ATOM 796 C C . LEU A 1 102 ? 4.624 -4.831 -2.623 1.00 84.44 102 LEU A C 1
ATOM 798 O O . LEU A 1 102 ? 4.386 -5.263 -1.495 1.00 84.44 102 LEU A O 1
ATOM 802 N N . THR A 1 103 ? 4.773 -3.521 -2.848 1.00 82.94 103 THR A N 1
ATOM 803 C CA . THR A 1 103 ? 4.578 -2.534 -1.780 1.00 82.94 103 THR A CA 1
ATOM 804 C C . THR A 1 103 ? 3.139 -2.530 -1.276 1.00 82.94 103 THR A C 1
ATOM 806 O O . THR A 1 103 ? 2.930 -2.583 -0.066 1.00 82.94 103 THR A O 1
ATOM 809 N N . LEU A 1 104 ? 2.148 -2.533 -2.173 1.00 78.12 104 LEU A N 1
ATOM 810 C CA . LEU A 1 104 ? 0.736 -2.594 -1.777 1.00 78.12 104 LEU A CA 1
ATOM 811 C C . LEU A 1 104 ? 0.413 -3.880 -1.004 1.00 78.12 104 LEU A C 1
ATOM 813 O O . LEU A 1 104 ? -0.380 -3.858 -0.059 1.00 78.12 104 LEU A O 1
ATOM 817 N N . TYR A 1 105 ? 1.038 -4.995 -1.382 1.00 81.94 105 TYR A N 1
ATOM 818 C CA . TYR A 1 105 ? 0.931 -6.261 -0.666 1.00 81.94 105 TYR A CA 1
ATOM 819 C C . TYR A 1 105 ? 1.500 -6.152 0.756 1.00 81.94 105 TYR A C 1
ATOM 821 O O . TYR A 1 105 ? 0.815 -6.499 1.722 1.00 81.94 105 TYR A O 1
ATOM 829 N N . PHE A 1 106 ? 2.717 -5.616 0.906 1.00 78.81 106 PHE A N 1
ATOM 830 C CA . PHE A 1 106 ? 3.348 -5.482 2.218 1.00 78.81 106 PHE A CA 1
ATOM 831 C C . PHE A 1 106 ? 2.651 -4.470 3.123 1.00 78.81 106 PHE A C 1
ATOM 833 O O . PHE A 1 106 ? 2.461 -4.745 4.304 1.00 78.81 106 PHE A O 1
ATOM 840 N N . GLU A 1 107 ? 2.196 -3.340 2.592 1.00 71.75 107 GLU A N 1
ATOM 841 C CA . GLU A 1 107 ? 1.453 -2.353 3.376 1.00 71.75 107 GLU A CA 1
ATOM 842 C C . GLU A 1 107 ? 0.181 -2.968 3.979 1.00 71.75 107 GLU A C 1
ATOM 844 O O . GLU A 1 107 ? -0.157 -2.721 5.137 1.00 71.75 107 GLU A O 1
ATOM 849 N N . LYS A 1 108 ? -0.493 -3.851 3.237 1.00 64.31 108 LYS A N 1
ATOM 850 C CA . LYS A 1 108 ? -1.699 -4.530 3.721 1.00 64.31 108 LYS A CA 1
ATOM 851 C C . LYS A 1 108 ? -1.423 -5.701 4.659 1.00 64.31 108 LYS A C 1
ATOM 853 O O . LYS A 1 108 ? -2.221 -5.899 5.572 1.00 64.31 108 LYS A O 1
ATOM 858 N N . ILE A 1 109 ? -0.332 -6.450 4.475 1.00 66.69 109 ILE A N 1
ATOM 859 C CA . ILE A 1 109 ? 0.017 -7.560 5.379 1.00 66.69 109 ILE A CA 1
ATOM 860 C C . ILE A 1 109 ? 0.622 -7.066 6.701 1.00 66.69 109 ILE A C 1
ATOM 862 O O . ILE A 1 109 ? 0.375 -7.668 7.743 1.00 66.69 109 ILE A O 1
ATOM 866 N N . LEU A 1 110 ? 1.378 -5.957 6.690 1.00 60.00 110 LEU A N 1
ATOM 867 C CA . LEU A 1 110 ? 2.039 -5.427 7.888 1.00 60.00 110 LEU A CA 1
ATOM 868 C C . LEU A 1 110 ? 1.157 -4.473 8.711 1.00 60.00 110 LEU A C 1
ATOM 870 O O . LEU A 1 110 ? 1.411 -4.291 9.905 1.00 60.00 110 LEU A O 1
ATOM 874 N N . SER A 1 111 ? 0.115 -3.881 8.114 1.00 54.09 111 SER A N 1
ATOM 875 C CA . SER A 1 111 ? -0.818 -2.975 8.808 1.00 54.09 111 SER A CA 1
ATOM 876 C C . SER A 1 111 ? -1.924 -3.710 9.588 1.00 54.09 111 SER A C 1
ATOM 878 O O . SER A 1 111 ? -2.948 -3.125 9.954 1.00 54.09 111 SER A O 1
ATOM 880 N N . ASP A 1 112 ? -1.713 -4.989 9.923 1.00 52.03 112 ASP A N 1
ATOM 881 C CA . ASP A 1 112 ? -2.604 -5.748 10.804 1.00 52.03 112 ASP A CA 1
ATOM 882 C C . ASP A 1 112 ? -2.402 -5.359 12.278 1.00 52.03 112 ASP A C 1
ATOM 884 O O . ASP A 1 112 ? -1.922 -6.120 13.115 1.00 52.03 112 ASP A O 1
ATOM 888 N N . LYS A 1 113 ? -2.740 -4.109 12.607 1.00 52.00 113 LYS A N 1
ATOM 889 C CA . LYS A 1 113 ? -3.036 -3.707 13.990 1.00 52.00 113 LYS A CA 1
ATOM 890 C C . LYS A 1 113 ? -4.541 -3.737 14.286 1.00 52.00 113 LYS A C 1
ATOM 892 O O . LYS A 1 113 ? -4.919 -3.656 15.447 1.00 52.00 113 LYS A O 1
ATOM 897 N N . HIS A 1 114 ? -5.397 -3.874 13.264 1.00 49.34 114 HIS A N 1
ATOM 898 C CA . HIS A 1 114 ? -6.859 -3.780 13.403 1.00 49.34 114 HIS A CA 1
ATOM 899 C C . HIS A 1 114 ? -7.652 -4.861 12.640 1.00 49.34 114 HIS A C 1
ATOM 901 O O . HIS A 1 114 ? -8.766 -4.605 12.179 1.00 49.34 114 HIS A O 1
ATOM 907 N N . GLY A 1 115 ? -7.126 -6.087 12.538 1.00 45.66 115 GLY A N 1
ATOM 908 C CA . GLY A 1 115 ? -7.935 -7.310 12.463 1.00 45.66 115 GLY A CA 1
ATOM 909 C C . GLY A 1 115 ? -8.875 -7.436 11.262 1.00 45.66 115 GLY A C 1
ATOM 910 O O . GLY A 1 115 ? -9.947 -8.031 11.384 1.00 45.66 115 GLY A O 1
ATOM 911 N N . LYS A 1 116 ? -8.503 -6.895 10.099 1.00 47.28 116 LYS A N 1
ATOM 912 C CA . LYS A 1 116 ? -9.195 -7.189 8.836 1.00 47.28 116 LYS A CA 1
ATOM 913 C C . LYS A 1 116 ? -8.257 -7.982 7.934 1.00 47.28 116 LYS A C 1
ATOM 915 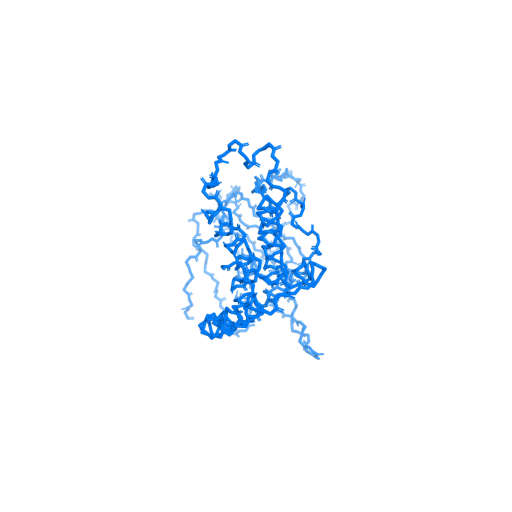O O . LYS A 1 116 ? -7.372 -7.413 7.304 1.00 47.28 116 LYS A O 1
ATOM 920 N N . LYS A 1 117 ? -8.488 -9.297 7.850 1.00 47.94 117 LYS A N 1
ATOM 921 C CA . LYS A 1 117 ? -7.861 -10.179 6.855 1.00 47.94 117 LYS A CA 1
ATOM 922 C C . LYS A 1 117 ? -8.308 -9.731 5.460 1.00 47.94 117 LYS A C 1
ATOM 924 O O . LYS A 1 117 ? -9.437 -10.007 5.063 1.00 47.94 117 LYS A O 1
ATOM 929 N N . TYR A 1 118 ? -7.462 -9.001 4.738 1.00 54.09 118 TYR A N 1
ATOM 930 C CA . TYR A 1 118 ? -7.697 -8.731 3.320 1.00 54.09 118 TYR A CA 1
ATOM 931 C C . TYR A 1 118 ? -7.235 -9.933 2.491 1.00 54.09 118 TYR A C 1
ATOM 933 O O . TYR A 1 118 ? -6.158 -10.475 2.723 1.00 54.09 118 TYR A O 1
ATOM 941 N N . GLU A 1 119 ? -8.061 -10.353 1.534 1.00 53.09 119 GLU A N 1
ATOM 942 C CA . GLU A 1 119 ? -7.731 -11.429 0.596 1.00 53.09 119 GLU A CA 1
ATOM 943 C C . GLU A 1 119 ? -6.574 -11.007 -0.340 1.00 53.09 119 GLU A C 1
ATOM 945 O O . GLU A 1 119 ? -6.524 -9.838 -0.744 1.00 53.09 119 GLU A O 1
ATOM 950 N N . PRO A 1 120 ? -5.672 -11.931 -0.738 1.00 53.34 120 PRO A N 1
ATOM 951 C CA . PRO A 1 120 ? -4.456 -11.619 -1.505 1.00 53.34 120 PRO A CA 1
ATOM 952 C C . PRO A 1 120 ? -4.692 -10.865 -2.825 1.00 53.34 120 PRO A C 1
ATOM 954 O O . PRO A 1 120 ? -3.835 -10.107 -3.268 1.00 53.34 120 PRO A O 1
ATOM 957 N N . PHE A 1 121 ? -5.870 -11.024 -3.438 1.00 57.84 121 PHE A N 1
ATOM 958 C CA . PHE A 1 121 ? -6.228 -10.432 -4.734 1.00 57.84 121 PHE A CA 1
ATOM 959 C C . PHE A 1 121 ? -7.127 -9.184 -4.629 1.00 57.84 121 PHE A C 1
ATOM 961 O O . PHE A 1 121 ? -7.829 -8.840 -5.581 1.00 57.84 121 PHE A O 1
ATOM 968 N N . PHE A 1 122 ? -7.134 -8.468 -3.494 1.00 60.94 122 PHE A N 1
ATOM 969 C CA . PHE A 1 122 ? -8.021 -7.304 -3.308 1.00 60.94 122 PHE A CA 1
ATOM 970 C C . PHE A 1 122 ? -7.777 -6.160 -4.317 1.00 60.94 122 PHE A C 1
ATOM 972 O O . PHE A 1 122 ? -8.687 -5.372 -4.573 1.00 60.94 122 PHE A O 1
ATOM 979 N N . PHE A 1 123 ? -6.561 -6.051 -4.864 1.00 56.19 123 PHE A N 1
ATOM 980 C CA . PHE A 1 123 ? -6.125 -4.949 -5.729 1.00 56.19 123 PHE A CA 1
ATOM 981 C C . PHE A 1 123 ? -6.760 -4.977 -7.129 1.00 56.19 123 PHE A C 1
ATOM 983 O O . PHE A 1 123 ? -6.899 -3.930 -7.751 1.00 56.19 123 PHE A O 1
ATOM 990 N N . LEU A 1 124 ? -7.199 -6.151 -7.600 1.00 57.44 124 LEU A N 1
ATOM 991 C CA . LEU A 1 124 ? -7.914 -6.325 -8.875 1.00 57.44 124 LEU A CA 1
ATOM 992 C C . LEU A 1 124 ? -9.416 -6.025 -8.766 1.00 57.44 124 LEU A C 1
ATOM 994 O O . LEU A 1 124 ? -10.127 -5.995 -9.770 1.00 57.44 124 LEU A O 1
ATOM 998 N N . LYS A 1 125 ? -9.939 -5.810 -7.554 1.00 53.50 125 LYS A N 1
ATOM 999 C CA . LYS A 1 125 ? -11.365 -5.553 -7.363 1.00 53.50 125 LYS A CA 1
ATOM 1000 C C . LYS A 1 125 ? -11.649 -4.084 -7.680 1.00 53.50 125 LYS A C 1
ATOM 1002 O O . LYS A 1 125 ? -11.264 -3.203 -6.919 1.00 53.50 125 LYS A O 1
ATOM 1007 N N . SER A 1 126 ? -12.389 -3.814 -8.760 1.00 48.97 126 SER A N 1
ATOM 1008 C CA . SER A 1 126 ? -12.817 -2.456 -9.164 1.00 48.97 126 SER A CA 1
ATOM 1009 C C . SER A 1 126 ? -13.476 -1.661 -8.016 1.00 48.97 126 SER A C 1
ATOM 1011 O O . SER A 1 126 ? -13.300 -0.450 -7.898 1.00 48.97 126 SER A O 1
ATOM 1013 N N . SER A 1 127 ? -14.117 -2.356 -7.065 1.00 51.25 127 SER A N 1
ATOM 1014 C CA . SER A 1 127 ? -14.676 -1.767 -5.840 1.00 51.25 127 SER A CA 1
ATOM 1015 C C . SER A 1 127 ? -13.649 -1.177 -4.858 1.00 51.25 127 SER A C 1
ATOM 1017 O O . SER A 1 127 ? -14.058 -0.660 -3.822 1.00 51.25 127 SER A O 1
ATOM 1019 N N . PHE A 1 128 ? -12.348 -1.355 -5.100 1.00 55.38 128 PHE A N 1
ATOM 1020 C CA . PHE A 1 128 ? -11.256 -0.794 -4.300 1.00 55.38 128 PHE A CA 1
ATOM 1021 C C . PHE A 1 128 ? -10.778 0.559 -4.847 1.00 55.38 128 PHE A C 1
ATOM 1023 O O . PHE A 1 128 ? -10.488 1.459 -4.066 1.00 55.38 128 PHE A O 1
ATOM 1030 N N . TRP A 1 129 ? -10.729 0.719 -6.173 1.00 57.88 129 TRP A N 1
ATOM 1031 C CA . TRP A 1 129 ? -10.394 1.990 -6.832 1.00 57.88 129 TRP A CA 1
ATOM 1032 C C . TRP A 1 129 ? -11.598 2.918 -6.978 1.00 57.88 129 TRP A C 1
ATOM 1034 O O . TRP A 1 129 ? -11.459 4.139 -6.956 1.00 57.88 129 TRP A O 1
ATOM 1044 N N . SER A 1 130 ? -12.795 2.348 -7.083 1.00 45.59 130 SER A N 1
ATOM 1045 C CA . SER A 1 130 ? -14.025 3.119 -7.044 1.00 45.59 130 SER A CA 1
ATOM 1046 C C . SER A 1 130 ? -14.384 3.395 -5.586 1.00 45.59 130 SER A C 1
ATOM 1048 O O . SER A 1 130 ? -14.730 2.474 -4.839 1.00 45.59 130 SER A O 1
ATOM 1050 N N . LYS A 1 131 ? -14.295 4.665 -5.162 1.00 44.75 131 LYS A N 1
ATOM 1051 C CA . LYS A 1 131 ? -14.960 5.133 -3.939 1.00 44.75 131 LYS A CA 1
ATOM 1052 C C . LYS A 1 131 ? -16.407 4.660 -4.027 1.00 44.75 131 LYS A C 1
ATOM 1054 O O . LYS A 1 131 ? -17.151 5.131 -4.883 1.00 44.75 131 LYS A O 1
ATOM 1059 N N . ARG A 1 132 ? -16.801 3.707 -3.179 1.00 39.44 132 ARG A N 1
ATOM 1060 C CA . ARG A 1 132 ? -18.206 3.317 -3.084 1.00 39.44 132 ARG A CA 1
ATOM 1061 C C . ARG A 1 132 ? -18.987 4.572 -2.728 1.00 39.44 132 ARG A C 1
ATOM 1063 O O . ARG A 1 132 ? -18.833 5.093 -1.625 1.00 39.44 132 ARG A O 1
ATOM 1070 N N . ASN A 1 133 ? -19.824 5.027 -3.653 1.00 34.44 133 ASN A N 1
ATOM 1071 C CA . ASN A 1 133 ? -20.949 5.862 -3.278 1.00 34.44 133 ASN A CA 1
ATOM 1072 C C . ASN A 1 133 ? -21.709 5.090 -2.193 1.00 34.44 133 ASN A C 1
ATOM 1074 O O . ASN A 1 133 ? -21.916 3.881 -2.369 1.00 34.44 133 ASN A O 1
ATOM 1078 N N . PRO A 1 134 ? -22.042 5.722 -1.054 1.00 36.84 134 PRO A N 1
ATOM 1079 C CA . PRO A 1 134 ? -22.840 5.068 -0.035 1.00 36.84 134 PRO A CA 1
ATOM 1080 C C . PRO A 1 134 ? -24.103 4.563 -0.724 1.00 36.84 134 PRO A C 1
ATOM 1082 O O . PRO A 1 134 ? -24.873 5.338 -1.284 1.00 36.84 134 PRO A O 1
ATOM 1085 N N . VAL A 1 135 ? -24.246 3.239 -0.774 1.00 37.06 135 VAL A N 1
ATOM 1086 C CA . VAL A 1 135 ? -25.453 2.611 -1.294 1.00 37.06 135 VAL A CA 1
ATOM 1087 C C . VAL A 1 135 ? -26.573 3.088 -0.374 1.00 37.06 135 VAL A C 1
ATOM 1089 O O . VAL A 1 135 ? -26.446 2.880 0.835 1.00 37.06 135 VAL A O 1
ATOM 1092 N N . PRO A 1 136 ? -27.624 3.754 -0.882 1.00 30.33 136 PRO A N 1
ATOM 1093 C CA . PRO A 1 136 ? -28.768 4.096 -0.058 1.00 30.33 136 PRO A CA 1
ATOM 1094 C C . PRO A 1 136 ? -29.378 2.779 0.416 1.00 30.33 136 PRO A C 1
ATOM 1096 O O . PRO A 1 136 ? -29.962 2.024 -0.363 1.00 30.33 136 PRO A O 1
ATOM 1099 N N . ILE A 1 137 ? -29.154 2.459 1.689 1.00 39.91 137 ILE A N 1
ATOM 1100 C CA . ILE A 1 137 ? -29.781 1.317 2.337 1.00 39.91 137 ILE A CA 1
ATOM 1101 C C . ILE A 1 137 ? -31.259 1.684 2.423 1.00 39.91 137 ILE A C 1
ATOM 1103 O O . ILE A 1 137 ? -31.625 2.617 3.136 1.00 39.91 137 ILE A O 1
ATOM 1107 N N . LYS A 1 138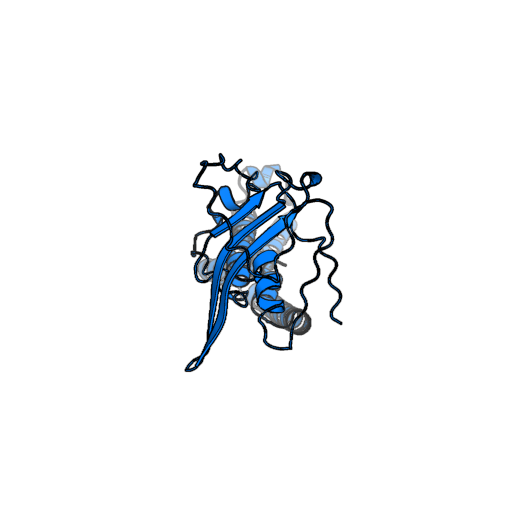 ? -32.099 0.994 1.644 1.00 26.91 138 LYS A N 1
ATOM 1108 C CA . LYS A 1 138 ? -33.550 1.057 1.817 1.00 26.91 138 LYS A CA 1
ATOM 1109 C C . LYS A 1 138 ? -33.841 0.669 3.262 1.00 26.91 138 LYS A C 1
ATOM 1111 O O . LYS A 1 138 ? -33.412 -0.392 3.708 1.00 26.91 138 LYS A O 1
ATOM 1116 N N . MET A 1 139 ? -34.510 1.565 3.978 1.00 33.78 139 MET A N 1
ATOM 1117 C CA . MET A 1 139 ? -35.052 1.285 5.297 1.00 33.78 139 MET A CA 1
ATOM 1118 C C . MET A 1 139 ? -36.069 0.161 5.119 1.00 33.78 139 MET A C 1
ATOM 1120 O O . MET A 1 139 ? -37.150 0.381 4.584 1.00 33.78 139 MET A O 1
ATOM 1124 N N . GLU A 1 140 ? -35.691 -1.058 5.486 1.00 30.91 140 GLU A N 1
ATOM 1125 C CA . GLU A 1 140 ? -36.689 -2.045 5.861 1.00 30.91 140 GLU A CA 1
ATOM 1126 C C . GLU A 1 140 ? -37.226 -1.595 7.219 1.00 30.91 140 GLU A C 1
ATOM 1128 O O . GLU A 1 140 ? -36.458 -1.373 8.160 1.00 30.91 140 GLU A O 1
ATOM 1133 N N . GLU A 1 141 ? -38.537 -1.371 7.264 1.00 35.12 141 GLU A N 1
ATOM 1134 C CA . GLU A 1 141 ? -39.337 -1.099 8.456 1.00 35.12 141 GLU A CA 1
ATOM 1135 C C . GLU A 1 141 ? -39.291 -2.326 9.381 1.00 35.12 141 GLU A C 1
ATOM 1137 O O . GLU A 1 141 ? -40.254 -3.074 9.505 1.00 35.12 141 GLU A O 1
ATOM 1142 N N . ASP A 1 142 ? -38.136 -2.592 9.988 1.00 30.84 142 ASP A N 1
ATOM 1143 C CA . ASP A 1 142 ? -37.980 -3.679 10.950 1.00 30.84 142 ASP A CA 1
ATOM 1144 C C . ASP A 1 142 ? -38.277 -3.121 12.349 1.00 30.84 142 ASP A C 1
ATOM 1146 O O . ASP A 1 142 ? -37.411 -2.565 13.028 1.00 30.84 142 ASP A O 1
ATOM 1150 N N . ASP A 1 143 ? -39.567 -3.202 12.676 1.00 32.16 143 ASP A N 1
ATOM 1151 C CA . ASP A 1 143 ? -40.192 -3.314 13.997 1.00 32.16 143 ASP A CA 1
ATOM 1152 C C . ASP A 1 143 ? -39.647 -2.373 15.094 1.00 32.16 143 ASP A C 1
ATOM 1154 O O . ASP A 1 143 ? -38.601 -2.604 15.712 1.00 32.16 143 ASP A O 1
ATOM 1158 N N . CYS A 1 144 ? -40.408 -1.309 15.371 1.00 33.84 144 CYS A N 1
ATOM 1159 C CA . CYS A 1 144 ? -40.230 -0.395 16.499 1.00 33.84 144 CYS A CA 1
ATOM 1160 C C . CYS A 1 144 ? -40.319 -1.153 17.832 1.00 33.84 144 CYS A C 1
ATOM 1162 O O . CYS A 1 144 ? -41.352 -1.151 18.496 1.00 33.84 144 CYS A O 1
ATOM 1164 N N . ARG A 1 145 ? -39.233 -1.798 18.260 1.00 39.28 145 ARG A N 1
ATOM 1165 C CA . ARG A 1 145 ? -39.136 -2.303 19.628 1.00 39.28 145 ARG A CA 1
ATOM 1166 C C . ARG A 1 145 ? -38.820 -1.134 20.537 1.00 39.28 145 ARG A C 1
ATOM 1168 O O . ARG A 1 145 ? -37.689 -0.653 20.565 1.00 39.28 145 ARG A O 1
ATOM 1175 N N . GLU A 1 146 ? -39.851 -0.696 21.247 1.00 43.44 146 GLU A N 1
ATOM 1176 C CA . GLU A 1 146 ? -39.758 0.174 22.412 1.00 43.44 146 GLU A CA 1
ATOM 1177 C C . GLU A 1 146 ? -38.559 -0.252 23.266 1.00 43.44 146 GLU A C 1
ATOM 1179 O O . GLU A 1 146 ? -38.468 -1.382 23.755 1.00 43.44 146 GLU A O 1
ATOM 1184 N N . MET A 1 147 ? -37.588 0.650 23.384 1.00 49.31 147 MET A N 1
ATOM 1185 C CA . MET A 1 147 ? -36.492 0.491 24.326 1.00 49.31 147 MET A CA 1
ATOM 1186 C C . MET A 1 147 ? -37.137 0.485 25.719 1.00 49.31 147 MET A C 1
ATOM 1188 O O . MET A 1 147 ? -37.943 1.377 25.989 1.00 49.31 147 MET A O 1
ATOM 1192 N N . PRO A 1 148 ? -36.878 -0.515 26.581 1.00 43.00 148 PRO A N 1
ATOM 1193 C CA . PRO A 1 148 ? -37.539 -0.585 27.875 1.00 43.00 148 PRO A CA 1
ATOM 1194 C C . PRO A 1 148 ? -37.261 0.710 28.635 1.00 43.00 148 PRO A C 1
ATOM 1196 O O . PRO A 1 148 ? -36.100 1.067 28.849 1.00 43.00 148 PRO A O 1
ATOM 1199 N N . ALA A 1 149 ? -38.335 1.413 28.993 1.00 42.34 149 ALA A N 1
ATOM 1200 C CA . ALA A 1 149 ? -38.311 2.616 29.808 1.00 42.34 149 ALA A CA 1
ATOM 1201 C C . ALA A 1 149 ? -37.772 2.255 31.199 1.00 42.34 149 ALA A C 1
ATOM 1203 O O . ALA A 1 149 ? -38.518 1.915 32.112 1.00 42.34 149 ALA A O 1
ATOM 1204 N N . GLY A 1 150 ? -36.449 2.223 31.337 1.00 48.09 150 GLY A N 1
ATOM 1205 C CA . GLY A 1 150 ? -35.806 2.269 32.640 1.00 48.09 150 GLY A CA 1
ATOM 1206 C C . GLY A 1 150 ? -35.851 3.702 33.160 1.00 48.09 150 GLY A C 1
ATOM 1207 O O . GLY A 1 150 ? -35.738 4.634 32.368 1.00 48.09 150 GLY A O 1
ATOM 1208 N N . ASP A 1 151 ? -35.922 3.871 34.480 1.00 48.91 151 ASP A N 1
ATOM 1209 C CA . ASP A 1 151 ? -35.951 5.160 35.206 1.00 48.91 151 ASP A CA 1
ATOM 1210 C C . ASP A 1 151 ? -34.789 6.138 34.889 1.00 48.91 151 ASP A C 1
ATOM 1212 O O . ASP A 1 151 ? -34.731 7.240 35.425 1.00 48.91 151 ASP A O 1
ATOM 1216 N N . TYR A 1 152 ? -33.851 5.755 34.018 1.00 56.31 152 TYR A N 1
ATOM 1217 C CA . TYR A 1 152 ? -32.674 6.530 33.617 1.00 56.31 152 TYR A CA 1
ATOM 1218 C C . TYR A 1 152 ? -32.683 6.950 32.140 1.00 56.31 152 TYR A C 1
ATOM 1220 O O . TYR A 1 152 ? -31.714 7.554 31.677 1.00 56.31 152 TYR A O 1
ATOM 1228 N N . VAL A 1 153 ? -33.728 6.602 31.382 1.00 61.97 153 VAL A N 1
ATOM 1229 C CA . VAL A 1 153 ? -33.859 6.955 29.963 1.00 61.97 153 VAL A CA 1
ATOM 1230 C C . VAL A 1 153 ? -34.848 8.107 29.849 1.00 61.97 153 VAL A C 1
ATOM 1232 O O . VAL A 1 153 ? -36.051 7.927 30.018 1.00 61.97 153 VAL A O 1
ATOM 1235 N N . GLU A 1 154 ? -34.333 9.305 29.583 1.00 65.12 154 GLU A N 1
ATOM 1236 C CA . GLU A 1 154 ? -35.177 10.456 29.280 1.00 65.12 154 GLU A CA 1
ATOM 1237 C C . GLU A 1 154 ? -35.930 10.208 27.967 1.00 65.12 154 GLU A C 1
ATOM 1239 O O . GLU A 1 154 ? -35.357 9.731 26.981 1.00 65.12 154 GLU A O 1
ATOM 1244 N N . ASN A 1 155 ? -37.227 10.521 27.957 1.00 60.22 155 ASN A N 1
ATOM 1245 C CA . ASN A 1 155 ? -38.030 10.408 26.750 1.00 60.22 155 ASN A CA 1
ATOM 1246 C C . ASN A 1 155 ? -37.467 11.326 25.664 1.00 60.22 155 ASN A C 1
ATOM 1248 O O . ASN A 1 155 ? -37.225 12.511 25.881 1.00 60.22 155 ASN A O 1
ATOM 1252 N N . VAL A 1 156 ? -37.296 10.760 24.472 1.00 66.12 156 VAL A N 1
ATOM 1253 C CA . VAL A 1 156 ? -36.808 11.481 23.297 1.00 66.12 156 VAL A CA 1
ATOM 1254 C C . VAL A 1 156 ? -37.768 12.630 22.994 1.00 66.12 156 VAL A C 1
ATOM 1256 O O . VAL A 1 156 ? -38.968 12.416 22.812 1.00 66.12 156 VAL A O 1
ATOM 1259 N N . SER A 1 157 ? -37.252 13.858 22.946 1.00 65.19 157 SER A N 1
ATOM 1260 C CA . SER A 1 157 ? -38.044 15.031 22.585 1.00 65.19 157 SER A CA 1
ATOM 1261 C C . SER A 1 157 ? -38.598 14.882 21.165 1.00 65.19 157 SER A C 1
ATOM 1263 O O . SER A 1 157 ? -37.925 14.388 20.259 1.00 65.19 157 SER A O 1
ATOM 1265 N N . ALA A 1 158 ? -39.842 15.324 20.952 1.00 64.88 158 ALA A N 1
ATOM 1266 C CA . ALA A 1 158 ? -40.550 15.143 19.680 1.00 64.88 158 ALA A CA 1
ATOM 1267 C C . ALA A 1 158 ? -39.813 15.756 18.467 1.00 64.88 158 ALA A C 1
ATOM 1269 O O . ALA A 1 158 ? -40.032 15.343 17.334 1.00 64.88 158 ALA A O 1
ATOM 1270 N N . GLU A 1 159 ? -38.900 16.702 18.706 1.00 65.50 159 GLU A N 1
ATOM 1271 C CA . GLU A 1 159 ? -38.057 17.355 17.695 1.00 65.50 159 GLU A CA 1
ATOM 1272 C C . GLU A 1 159 ? -36.930 16.471 17.129 1.00 65.50 159 GLU A C 1
ATOM 1274 O O . GLU A 1 159 ? -36.356 16.799 16.079 1.00 65.50 159 GLU A O 1
ATOM 1279 N N . LEU A 1 160 ? -36.598 15.380 17.829 1.00 64.44 160 LEU A N 1
ATOM 1280 C CA . LEU A 1 160 ? -35.529 14.434 17.489 1.00 64.44 160 LEU A CA 1
ATOM 1281 C C . LEU A 1 160 ? -36.054 13.164 16.799 1.00 64.44 160 LEU A C 1
ATOM 1283 O O . LEU A 1 160 ? -35.269 12.400 16.231 1.00 64.44 160 LEU A O 1
ATOM 1287 N N . LEU A 1 161 ? -37.375 12.955 16.792 1.00 66.44 161 LEU A N 1
ATOM 1288 C CA . LEU A 1 161 ? -38.016 11.850 16.081 1.00 66.44 161 LEU A CA 1
ATOM 1289 C C . LEU A 1 161 ? -37.714 11.955 14.577 1.00 66.44 161 LEU A C 1
ATOM 1291 O O . LEU A 1 161 ? -38.054 12.940 13.924 1.00 66.44 161 LEU A O 1
ATOM 1295 N N . GLY A 1 162 ? -37.040 10.941 14.028 1.00 67.19 162 GLY A N 1
ATOM 1296 C CA . GLY A 1 162 ? -36.652 10.885 12.612 1.00 67.19 162 GLY A CA 1
ATOM 1297 C C . GLY A 1 162 ? -35.315 11.552 12.257 1.00 67.19 162 GLY A C 1
ATOM 1298 O O . GLY A 1 162 ? -34.911 11.481 11.100 1.00 67.19 162 GLY A O 1
ATOM 1299 N N . LYS A 1 163 ? -34.597 12.143 13.225 1.00 72.56 163 LYS A N 1
ATOM 1300 C CA . LYS A 1 163 ? -33.242 12.713 13.039 1.00 72.56 163 LYS A CA 1
ATOM 1301 C C . LYS A 1 163 ? -32.135 11.823 13.609 1.00 72.56 163 LYS A C 1
ATOM 1303 O O . LYS A 1 163 ? -31.108 12.307 14.081 1.00 72.56 163 LYS A O 1
ATOM 1308 N N . GLU A 1 164 ? -32.351 10.514 13.627 1.00 74.31 164 GLU A N 1
ATOM 1309 C CA . GLU A 1 164 ? -31.355 9.561 14.113 1.00 74.31 164 GLU A CA 1
ATOM 1310 C C . GLU A 1 164 ? -30.171 9.488 13.142 1.00 74.31 164 GLU A C 1
ATOM 1312 O O . GLU A 1 164 ? -30.292 8.989 12.025 1.00 74.31 164 GLU A O 1
ATOM 1317 N N . ALA A 1 165 ? -29.007 9.967 13.575 1.00 76.44 165 ALA A N 1
ATOM 1318 C CA . ALA A 1 165 ?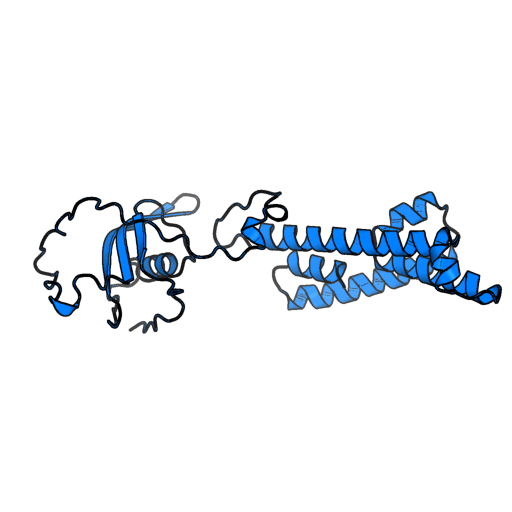 -27.769 9.875 12.811 1.00 76.44 165 ALA A CA 1
ATOM 1319 C C . ALA A 1 165 ? -27.137 8.481 12.947 1.00 76.44 165 ALA A C 1
ATOM 1321 O O . ALA A 1 165 ? -26.623 7.918 11.978 1.00 76.44 165 ALA A O 1
ATOM 1322 N N . VAL A 1 166 ? -27.184 7.899 14.150 1.00 80.06 166 VAL A N 1
ATOM 1323 C CA . VAL A 1 166 ? -26.626 6.570 14.429 1.00 80.06 166 VAL A CA 1
ATOM 1324 C C . VAL A 1 166 ? -27.576 5.778 15.316 1.00 80.06 166 VAL A C 1
ATOM 1326 O O . VAL A 1 166 ? -27.927 6.231 16.401 1.00 80.06 166 VAL A O 1
ATOM 1329 N N . ARG A 1 167 ? -27.923 4.564 14.882 1.00 81.25 167 ARG A N 1
ATOM 1330 C CA . ARG A 1 167 ? -28.704 3.582 15.641 1.00 81.25 167 ARG A CA 1
ATOM 1331 C C . ARG A 1 167 ? -27.841 2.358 15.935 1.00 81.25 167 ARG A C 1
ATOM 1333 O O . ARG A 1 167 ? -27.341 1.696 15.018 1.00 81.25 167 ARG A O 1
ATOM 1340 N N . ILE A 1 168 ? -27.659 2.058 17.213 1.00 83.69 168 ILE A N 1
ATOM 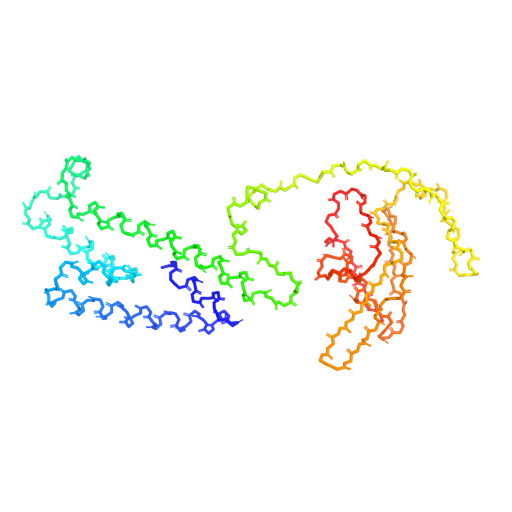1341 C CA . ILE A 1 168 ? -26.917 0.903 17.718 1.00 83.69 168 ILE A CA 1
ATOM 1342 C C . ILE A 1 168 ? -27.930 -0.051 18.338 1.00 83.69 168 ILE A C 1
ATOM 1344 O O . ILE A 1 168 ? -28.563 0.312 19.321 1.00 83.69 168 ILE A O 1
ATOM 1348 N N . ASN A 1 169 ? -28.037 -1.268 17.800 1.00 81.75 169 ASN A N 1
ATOM 1349 C CA . ASN A 1 169 ? -28.955 -2.291 18.300 1.00 81.75 169 ASN A CA 1
ATOM 1350 C C . ASN A 1 169 ? -28.179 -3.530 18.762 1.00 81.75 169 ASN A C 1
ATOM 1352 O O . ASN A 1 169 ? -27.579 -4.258 17.954 1.00 81.75 169 ASN A O 1
ATOM 1356 N N . LYS A 1 170 ? -28.228 -3.790 20.071 1.00 82.81 170 LYS A N 1
ATOM 1357 C CA . LYS A 1 170 ? -27.641 -4.941 20.771 1.00 82.81 170 LYS A CA 1
ATOM 1358 C C . LYS A 1 170 ? -26.177 -5.188 20.418 1.00 82.81 170 LYS A C 1
ATOM 1360 O O . LYS A 1 170 ? -25.753 -6.341 20.275 1.00 82.81 170 LYS A O 1
ATOM 1365 N N . VAL A 1 171 ? -25.385 -4.124 20.287 1.00 81.00 171 VAL A N 1
ATOM 1366 C CA . VAL A 1 171 ? -23.972 -4.263 19.918 1.00 81.00 171 VAL A CA 1
ATOM 1367 C C . VAL A 1 171 ? -23.176 -4.876 21.065 1.00 81.00 171 VAL A C 1
ATOM 1369 O O . VAL A 1 171 ? -23.160 -4.385 22.196 1.00 81.00 171 VAL A O 1
ATOM 1372 N N . LYS A 1 172 ? -22.494 -5.978 20.753 1.00 84.50 172 LYS A N 1
ATOM 1373 C CA . LYS A 1 172 ? -21.608 -6.707 21.658 1.00 84.50 172 LYS A CA 1
ATOM 1374 C C . LYS A 1 172 ? -20.183 -6.649 21.144 1.00 84.50 172 LYS A C 1
ATOM 1376 O O . LYS A 1 172 ? -19.930 -6.791 19.943 1.00 84.50 172 LYS A O 1
ATOM 1381 N N . LYS A 1 173 ? -19.244 -6.501 22.073 1.00 83.81 173 LYS A N 1
ATOM 1382 C CA . LYS A 1 173 ? -17.815 -6.543 21.779 1.00 83.81 173 LYS A CA 1
ATOM 1383 C C . LYS A 1 173 ? -17.090 -7.358 22.828 1.00 83.81 173 LYS A C 1
ATOM 1385 O O . LYS A 1 173 ? -17.135 -7.040 24.014 1.00 83.81 173 LYS A O 1
ATOM 1390 N N . THR A 1 174 ? -16.371 -8.366 22.357 1.00 84.25 174 THR A N 1
ATOM 1391 C CA . THR A 1 174 ? -15.509 -9.199 23.186 1.00 84.25 174 THR A CA 1
ATOM 1392 C C . THR A 1 174 ? -14.098 -9.172 22.622 1.00 84.25 174 THR A C 1
ATOM 1394 O O . THR A 1 174 ? -13.906 -9.388 21.424 1.00 84.25 174 THR A O 1
ATOM 1397 N N . TYR A 1 175 ? -13.120 -8.901 23.481 1.00 81.44 175 TYR A N 1
ATOM 1398 C CA . TYR A 1 175 ? -11.704 -9.039 23.171 1.00 81.44 175 TYR A CA 1
ATOM 1399 C C . TYR A 1 175 ? -11.216 -10.386 23.698 1.00 81.44 175 TYR A C 1
ATOM 1401 O O . TYR A 1 175 ? -11.475 -10.745 24.846 1.00 81.44 175 TYR A O 1
ATOM 1409 N N . THR A 1 176 ? -10.542 -11.143 22.842 1.00 78.94 176 THR A N 1
ATOM 1410 C CA . THR A 1 176 ? -9.898 -12.409 23.191 1.00 78.94 176 THR A CA 1
ATOM 1411 C C . THR A 1 176 ? -8.398 -12.198 23.096 1.00 78.94 176 THR A C 1
ATOM 1413 O O . THR A 1 176 ? -7.892 -11.989 21.993 1.00 78.94 176 THR A O 1
ATOM 1416 N N . ASP A 1 177 ? -7.707 -12.226 24.228 1.00 78.06 177 ASP A N 1
ATOM 1417 C CA . ASP A 1 177 ? -6.248 -12.206 24.268 1.00 78.06 177 ASP A CA 1
ATOM 1418 C C . ASP A 1 177 ? -5.752 -13.493 24.915 1.00 78.06 177 ASP A C 1
ATOM 1420 O O . ASP A 1 177 ? -5.944 -13.662 26.115 1.00 78.06 177 ASP A O 1
ATOM 1424 N N . SER A 1 178 ? -5.155 -14.364 24.095 1.00 65.00 178 SER A N 1
ATOM 1425 C CA . SER A 1 178 ? -4.398 -15.594 24.393 1.00 65.00 178 SER A CA 1
ATOM 1426 C C . SER A 1 178 ? -5.050 -16.615 25.351 1.00 65.00 178 SER A C 1
ATOM 1428 O O . SER A 1 178 ? -5.247 -17.749 24.940 1.00 65.00 178 SER A O 1
ATOM 1430 N N . ASP A 1 179 ? -5.476 -16.212 26.551 1.00 73.25 179 ASP A N 1
ATOM 1431 C CA . ASP A 1 179 ? -6.231 -17.010 27.539 1.00 73.25 179 ASP A CA 1
ATOM 1432 C C . ASP A 1 179 ? -7.363 -16.240 28.261 1.00 73.25 179 ASP A C 1
ATOM 1434 O O . ASP A 1 179 ? -8.096 -16.798 29.079 1.00 73.25 179 ASP A O 1
ATOM 1438 N N . LYS A 1 180 ? -7.551 -14.943 27.984 1.00 73.88 180 LYS A N 1
ATOM 1439 C CA . LYS A 1 180 ? -8.558 -14.091 28.633 1.00 73.88 180 LYS A CA 1
ATOM 1440 C C . LYS A 1 180 ? -9.573 -13.576 27.620 1.00 73.88 180 LYS A C 1
ATOM 1442 O O . LYS A 1 180 ? -9.246 -12.865 26.670 1.00 73.88 180 LYS A O 1
ATOM 1447 N N . LYS A 1 181 ? -10.842 -13.905 27.863 1.00 82.25 181 LYS A N 1
ATOM 1448 C CA . LYS A 1 181 ? -11.994 -13.366 27.137 1.00 82.25 181 LYS A CA 1
ATOM 1449 C C . LYS A 1 181 ? -12.603 -12.232 27.961 1.00 82.25 181 LYS A C 1
ATOM 1451 O O . LYS A 1 181 ? -13.197 -12.481 29.006 1.00 82.25 181 LYS A O 1
ATOM 1456 N N . VAL A 1 182 ? -12.451 -10.994 27.498 1.00 82.44 182 VAL A N 1
ATOM 1457 C CA . VAL A 1 182 ? -12.990 -9.797 28.161 1.00 82.44 182 VAL A CA 1
ATOM 1458 C C . VAL A 1 182 ? -14.143 -9.239 27.335 1.00 82.44 182 VAL A C 1
ATOM 1460 O O . VAL A 1 182 ? -13.966 -8.792 26.201 1.00 82.44 182 VAL A O 1
ATOM 1463 N N . GLU A 1 183 ? -15.348 -9.264 27.899 1.00 84.25 183 GLU A N 1
ATOM 1464 C CA . GLU A 1 183 ? -16.522 -8.628 27.299 1.00 84.25 183 GLU A CA 1
ATOM 1465 C C . GLU A 1 183 ? -16.526 -7.129 27.604 1.00 84.25 183 GLU A C 1
ATOM 1467 O O . GLU A 1 183 ? -16.814 -6.720 28.726 1.00 84.25 183 GLU A O 1
ATOM 1472 N N . ALA A 1 184 ? -16.204 -6.319 26.594 1.00 84.19 184 ALA A N 1
ATOM 1473 C CA . ALA A 1 184 ? -16.132 -4.865 26.699 1.00 84.19 184 ALA A CA 1
ATOM 1474 C C . ALA A 1 184 ? -17.489 -4.177 26.477 1.00 84.19 184 ALA A C 1
ATOM 1476 O O . ALA A 1 184 ? -17.727 -3.124 27.055 1.00 84.19 184 ALA A O 1
ATOM 1477 N N . LEU A 1 185 ? -18.383 -4.758 25.663 1.00 84.31 185 LEU A N 1
ATOM 1478 C CA . LEU A 1 185 ? -19.761 -4.278 25.478 1.00 84.31 185 LEU A CA 1
ATOM 1479 C C . LEU A 1 185 ? -20.738 -5.454 25.529 1.00 84.31 185 LEU A C 1
ATOM 1481 O O . LEU A 1 185 ? -20.556 -6.439 24.808 1.00 84.31 185 LEU A O 1
ATOM 1485 N N . ARG A 1 186 ? -21.789 -5.334 26.348 1.00 84.50 186 ARG A N 1
ATOM 1486 C CA . ARG A 1 186 ? -22.736 -6.417 26.671 1.00 84.50 186 ARG A CA 1
ATOM 1487 C C . ARG A 1 186 ? -24.122 -6.235 26.041 1.00 84.50 186 ARG A C 1
ATOM 1489 O O . ARG A 1 186 ? -25.125 -6.546 26.665 1.00 84.50 186 ARG A O 1
ATOM 1496 N N . GLY A 1 187 ? -24.183 -5.787 24.788 1.00 80.94 187 GLY A N 1
ATOM 1497 C CA . GLY A 1 187 ? -25.451 -5.588 24.082 1.00 80.94 187 GLY A CA 1
ATOM 1498 C C . GLY A 1 187 ? -25.998 -4.201 24.366 1.00 80.94 187 GLY A C 1
ATOM 1499 O O . GLY A 1 187 ? -26.993 -4.065 25.060 1.00 80.94 187 GLY A O 1
ATOM 1500 N N . LEU A 1 188 ? -25.289 -3.192 23.863 1.00 81.88 188 LEU A N 1
ATOM 1501 C CA . LEU A 1 188 ? -25.678 -1.795 23.994 1.00 81.88 188 LEU A CA 1
ATOM 1502 C C . LEU A 1 188 ? -26.729 -1.442 22.936 1.00 81.88 188 LEU A C 1
ATOM 1504 O O . LEU A 1 188 ? -26.513 -1.722 21.752 1.00 81.88 188 LEU A O 1
ATOM 1508 N N . ASP A 1 189 ? -27.803 -0.798 23.383 1.00 82.75 189 ASP A N 1
ATOM 1509 C CA . ASP A 1 189 ? -28.807 -0.139 22.553 1.00 82.75 189 ASP A CA 1
ATOM 1510 C C . ASP A 1 189 ? -28.664 1.381 22.753 1.00 82.75 189 ASP A C 1
ATOM 1512 O O . ASP A 1 189 ? -28.697 1.865 23.886 1.00 82.75 189 ASP A O 1
ATOM 1516 N N . LEU A 1 190 ? -28.388 2.127 21.679 1.00 82.62 190 LEU A N 1
ATOM 1517 C CA . LEU A 1 190 ? -28.131 3.572 21.736 1.00 82.62 190 LEU A CA 1
ATOM 1518 C C . LEU A 1 190 ? -28.515 4.247 20.418 1.00 82.62 190 LEU A C 1
ATOM 1520 O O . LEU A 1 190 ? -28.055 3.832 19.353 1.00 82.62 190 LEU A O 1
ATOM 1524 N N . ASN A 1 191 ? -29.251 5.353 20.516 1.00 81.81 191 ASN A N 1
ATOM 1525 C CA . ASN A 1 191 ? -29.569 6.229 19.392 1.00 81.81 191 ASN A CA 1
ATOM 1526 C C . ASN A 1 191 ? -28.876 7.583 19.580 1.00 81.81 191 ASN A C 1
ATOM 1528 O O . ASN A 1 191 ? -28.962 8.183 20.651 1.00 81.81 191 ASN A O 1
ATOM 1532 N N . ILE A 1 192 ? -28.183 8.052 18.544 1.00 81.62 192 ILE A N 1
ATOM 1533 C CA . ILE A 1 192 ? -27.526 9.363 18.492 1.00 81.62 192 ILE A CA 1
ATOM 1534 C C . ILE A 1 192 ? -28.235 10.194 17.430 1.00 81.62 192 ILE A C 1
ATOM 1536 O O . ILE A 1 192 ? -28.425 9.729 16.303 1.00 81.62 192 ILE A O 1
ATOM 1540 N N . TYR A 1 193 ? -28.591 11.425 17.781 1.00 82.12 193 TYR A N 1
ATOM 1541 C CA . TYR A 1 193 ? -29.374 12.316 16.933 1.00 82.12 193 TYR A CA 1
ATOM 1542 C C . TYR A 1 193 ? -28.514 13.409 16.298 1.00 82.12 193 TYR A C 1
ATOM 1544 O O . TYR A 1 193 ? -27.497 13.840 16.848 1.00 82.12 193 TYR A O 1
ATOM 1552 N N . GLU A 1 194 ? -28.924 13.866 15.119 1.00 77.25 194 GLU A N 1
ATOM 1553 C CA . GLU A 1 194 ? -28.266 14.960 14.413 1.00 77.25 194 GLU A CA 1
ATOM 1554 C C . GLU A 1 194 ? -28.411 16.290 15.172 1.00 77.25 194 GLU A C 1
ATOM 1556 O O . GLU A 1 194 ? -29.487 16.638 15.654 1.00 77.25 194 GLU A O 1
ATOM 1561 N N . GLY A 1 195 ? -27.315 17.049 15.270 1.00 74.38 195 GLY A N 1
ATOM 1562 C CA . GLY A 1 195 ? -27.295 18.350 15.949 1.00 74.38 195 GLY A CA 1
ATOM 1563 C C . GLY A 1 195 ? -27.222 18.283 17.478 1.00 74.38 195 GLY A C 1
ATOM 1564 O O . GLY A 1 195 ? -27.150 19.331 18.117 1.00 74.38 195 GLY A O 1
ATOM 1565 N N . GLN A 1 196 ? -27.185 17.084 18.068 1.00 72.94 196 GLN A N 1
ATOM 1566 C CA . GLN A 1 196 ? -27.031 16.890 19.508 1.00 72.94 196 GLN A CA 1
ATOM 1567 C C . GLN A 1 196 ? -25.578 16.556 19.874 1.00 72.94 196 GLN A C 1
ATOM 1569 O O . GLN A 1 196 ? -24.914 15.758 19.214 1.00 72.94 196 GLN A O 1
ATOM 1574 N N . ILE A 1 197 ? -25.085 17.141 20.967 1.00 77.31 197 ILE A N 1
ATOM 1575 C CA . ILE A 1 197 ? -23.813 16.740 21.576 1.00 77.31 197 ILE A CA 1
ATOM 1576 C C . ILE A 1 197 ? -24.109 15.632 22.590 1.00 77.31 197 ILE A C 1
ATOM 1578 O O . ILE A 1 197 ? -24.737 15.879 23.617 1.00 77.31 197 ILE A O 1
ATOM 1582 N N . THR A 1 198 ? -23.660 14.410 22.306 1.00 78.00 198 THR A N 1
ATOM 1583 C CA . THR A 1 198 ? -23.792 13.260 23.214 1.00 78.00 198 THR A CA 1
ATOM 1584 C C . THR A 1 198 ? -22.492 13.049 23.985 1.00 78.00 198 THR A C 1
ATOM 1586 O O . THR A 1 198 ? -21.440 12.832 23.385 1.00 78.00 198 THR A O 1
ATOM 1589 N N . ALA A 1 199 ? -22.560 13.071 25.317 1.00 80.38 199 ALA A N 1
ATOM 1590 C CA . ALA A 1 199 ? -21.432 12.749 26.188 1.00 80.38 199 ALA A CA 1
ATOM 1591 C C . ALA A 1 199 ? -21.553 11.312 26.720 1.00 80.38 199 ALA A C 1
ATOM 1593 O O . ALA A 1 199 ? -22.612 10.902 27.190 1.00 80.38 199 ALA A O 1
ATOM 1594 N N . LEU A 1 200 ? -20.459 10.548 26.668 1.00 82.00 200 LEU A N 1
ATOM 1595 C CA . LEU A 1 200 ? -20.375 9.207 27.252 1.00 82.00 200 LEU A CA 1
ATOM 1596 C C . LEU A 1 200 ? -19.669 9.293 28.606 1.00 82.00 200 LEU A C 1
ATOM 1598 O O . LEU A 1 200 ? -18.455 9.476 28.664 1.00 82.00 200 LEU A O 1
ATOM 1602 N N . LEU A 1 201 ? -20.416 9.125 29.694 1.00 80.44 201 LEU A N 1
ATOM 1603 C CA . LEU A 1 201 ? -19.896 9.183 31.062 1.00 80.44 201 LEU A CA 1
ATOM 1604 C C . LEU A 1 201 ? -19.861 7.782 31.684 1.00 80.44 201 LEU A C 1
ATOM 1606 O O . LEU A 1 201 ? -20.718 6.944 31.416 1.00 80.44 201 LEU A O 1
ATOM 1610 N N . GLY A 1 202 ? -18.853 7.504 32.511 1.00 82.06 202 GLY A N 1
ATOM 1611 C CA . GLY A 1 202 ? -18.738 6.225 33.218 1.00 82.06 202 GLY A CA 1
ATOM 1612 C C . GLY A 1 202 ? -17.347 5.977 33.793 1.00 82.06 202 GLY A C 1
ATOM 1613 O O . GLY A 1 202 ? -16.399 6.688 33.466 1.00 82.06 202 GLY A O 1
ATOM 1614 N N . HIS A 1 203 ? -17.194 4.935 34.609 1.00 81.94 203 HIS A N 1
ATOM 1615 C CA . HIS A 1 203 ? -15.901 4.555 35.193 1.00 81.94 203 HIS A CA 1
ATOM 1616 C C . HIS A 1 203 ? -14.860 4.141 34.132 1.00 81.94 203 HIS A C 1
ATOM 1618 O O . HIS A 1 203 ? -15.194 3.784 32.991 1.00 81.94 203 HIS A O 1
ATOM 1624 N N . SER A 1 204 ? -13.574 4.185 34.495 1.00 81.44 204 SER A N 1
ATOM 1625 C CA . SER A 1 204 ? -12.514 3.581 33.677 1.00 81.44 204 SER A CA 1
ATOM 1626 C C . SER A 1 204 ? -12.777 2.077 33.524 1.00 81.44 204 SER A C 1
ATOM 1628 O O . SER A 1 204 ? -13.155 1.410 34.483 1.00 81.44 204 SER A O 1
ATOM 1630 N N . GLY A 1 205 ? -12.657 1.550 32.302 1.00 79.31 205 GLY A N 1
ATOM 1631 C CA . GLY A 1 205 ? -12.977 0.149 31.993 1.00 79.31 205 GLY A CA 1
ATOM 1632 C C . GLY A 1 205 ? -14.444 -0.148 31.645 1.00 79.31 205 GLY A C 1
ATOM 1633 O O . GLY A 1 205 ? -14.740 -1.270 31.249 1.00 79.31 205 GLY A O 1
ATOM 1634 N N . ALA A 1 206 ? -15.353 0.836 31.680 1.00 79.69 206 ALA A N 1
ATOM 1635 C CA . ALA A 1 206 ? -16.762 0.644 31.295 1.00 79.69 206 ALA A CA 1
ATOM 1636 C C . ALA A 1 206 ? -16.994 0.379 29.787 1.00 79.69 206 ALA A C 1
ATOM 1638 O O . ALA A 1 206 ? -18.120 0.139 29.369 1.00 79.69 206 ALA A O 1
ATOM 1639 N N . GLY A 1 207 ? -15.948 0.457 28.954 1.00 82.56 207 GLY A N 1
ATOM 1640 C CA . GLY A 1 207 ? -16.051 0.220 27.510 1.00 82.56 207 GLY A CA 1
ATOM 1641 C C . GLY A 1 207 ? -16.281 1.473 26.655 1.00 82.56 207 GLY A C 1
ATOM 1642 O O . GLY A 1 207 ? -16.474 1.336 25.451 1.00 82.56 207 GLY A O 1
ATOM 1643 N N . LYS A 1 208 ? -16.185 2.689 27.219 1.00 88.19 208 LYS A N 1
ATOM 1644 C CA . LYS A 1 208 ? -16.340 3.968 26.485 1.00 88.19 208 LYS A CA 1
ATOM 1645 C C . LYS A 1 208 ? -15.453 4.041 25.238 1.00 88.19 208 LYS A C 1
ATOM 1647 O O . LYS A 1 208 ? -15.954 4.139 24.126 1.00 88.19 208 LYS A O 1
ATOM 1652 N N . THR A 1 209 ? -14.140 3.868 25.399 1.00 84.81 209 THR A N 1
ATOM 1653 C CA . THR A 1 209 ? -13.177 3.856 24.283 1.00 84.81 209 THR A CA 1
ATOM 1654 C C . THR A 1 209 ? -13.468 2.738 23.278 1.00 84.81 209 THR A C 1
ATOM 1656 O O . THR A 1 209 ? -13.250 2.901 22.084 1.00 84.81 209 THR A O 1
ATOM 1659 N N . THR A 1 210 ? -14.000 1.600 23.738 1.00 85.50 210 THR A N 1
ATOM 1660 C CA . THR A 1 210 ? -14.401 0.500 22.846 1.00 85.50 210 THR A CA 1
ATOM 1661 C C . THR A 1 210 ? -15.594 0.899 21.981 1.00 85.50 210 THR A C 1
ATOM 1663 O O . THR A 1 210 ? -15.565 0.673 20.773 1.00 85.50 210 THR A O 1
ATOM 1666 N N . LEU A 1 211 ? -16.614 1.520 22.579 1.00 84.19 211 LEU A N 1
ATOM 1667 C CA . LEU A 1 211 ? -17.774 2.044 21.862 1.00 84.19 211 LEU A CA 1
ATOM 1668 C C . LEU A 1 211 ? -17.358 3.108 20.843 1.00 84.19 211 LEU A C 1
ATOM 1670 O O . LEU A 1 211 ? -17.769 3.037 19.689 1.00 84.19 211 LEU A O 1
ATOM 1674 N N . LEU A 1 212 ? -16.479 4.030 21.239 1.00 82.62 212 LEU A N 1
ATOM 1675 C CA . LEU A 1 212 ? -15.935 5.052 20.346 1.00 82.62 212 LEU A CA 1
ATOM 1676 C C . LEU A 1 212 ? -15.178 4.445 19.165 1.00 82.62 212 LEU A C 1
ATOM 1678 O O . LEU A 1 212 ? -15.440 4.800 18.022 1.00 82.62 212 LEU A O 1
ATOM 1682 N N . ASN A 1 213 ? -14.311 3.462 19.409 1.00 79.38 213 ASN A N 1
ATOM 1683 C CA . ASN A 1 213 ? -13.585 2.783 18.336 1.00 79.38 213 ASN A CA 1
ATOM 1684 C C . ASN A 1 213 ? -14.520 2.057 17.355 1.00 79.38 213 ASN A C 1
ATOM 1686 O O . ASN A 1 213 ? -14.203 1.955 16.168 1.00 79.38 213 ASN A O 1
ATOM 1690 N N . ILE A 1 214 ? -15.657 1.548 17.833 1.00 80.31 214 ILE A N 1
ATOM 1691 C CA . ILE A 1 214 ? -16.688 0.943 16.983 1.00 80.31 214 ILE A CA 1
ATOM 1692 C C . ILE A 1 214 ? -17.399 2.020 16.158 1.00 80.31 214 ILE A C 1
ATOM 1694 O O . ILE A 1 214 ? -17.491 1.875 14.940 1.00 80.31 214 ILE A O 1
ATOM 1698 N N . LEU A 1 215 ? -17.823 3.118 16.790 1.00 77.38 215 LEU A N 1
ATOM 1699 C CA . LEU A 1 215 ? -18.471 4.252 16.124 1.00 77.38 215 LEU A CA 1
ATOM 1700 C C . LEU A 1 215 ? -17.580 4.887 15.046 1.00 77.38 215 LEU A C 1
ATOM 1702 O O . LEU A 1 215 ? -18.050 5.213 13.958 1.00 77.38 215 LEU A O 1
ATOM 1706 N N . SER A 1 216 ? -16.277 5.003 15.306 1.00 73.00 216 SER A N 1
ATOM 1707 C CA . SER A 1 216 ? -15.289 5.512 14.347 1.00 73.00 216 SER A CA 1
ATOM 1708 C C . SER A 1 216 ? -14.905 4.502 13.254 1.00 73.00 216 SER A C 1
ATOM 1710 O O . SER A 1 216 ? -14.133 4.842 12.359 1.00 73.00 216 SER A O 1
ATOM 1712 N N . GLY A 1 217 ? -15.388 3.255 13.314 1.00 72.12 217 GLY A N 1
ATOM 1713 C CA . GLY A 1 217 ? -15.059 2.198 12.348 1.00 72.12 217 GLY A CA 1
ATOM 1714 C C . GLY A 1 217 ? -13.657 1.586 12.499 1.00 72.12 217 GLY A C 1
ATOM 1715 O O . GLY A 1 217 ? -13.244 0.783 11.659 1.00 72.12 217 GLY A O 1
ATOM 1716 N N . MET A 1 218 ? -12.936 1.932 13.571 1.00 64.25 218 MET A N 1
ATOM 1717 C CA . MET A 1 218 ? -11.601 1.416 13.911 1.00 64.25 218 MET A CA 1
ATOM 1718 C C . MET A 1 218 ? -11.649 -0.022 14.442 1.00 64.25 218 MET A C 1
ATOM 1720 O O . MET A 1 218 ? -10.672 -0.762 14.325 1.00 64.25 218 MET A O 1
ATOM 1724 N N . CYS A 1 219 ? -12.777 -0.436 15.027 1.00 68.69 219 CYS A N 1
ATOM 1725 C CA . CYS A 1 219 ? -12.948 -1.773 15.583 1.00 68.69 219 CYS A CA 1
ATOM 1726 C C . CYS A 1 219 ? -14.250 -2.427 15.093 1.00 68.69 219 CYS A C 1
ATOM 1728 O O . CYS A 1 219 ? -15.316 -1.833 15.241 1.00 68.69 219 CYS A O 1
ATOM 1730 N N . PRO A 1 220 ? -14.212 -3.656 14.543 1.00 72.06 220 PRO A N 1
ATOM 1731 C CA . PRO A 1 220 ? -15.431 -4.362 14.163 1.00 72.06 220 PRO A CA 1
ATOM 1732 C C . PRO A 1 220 ? -16.210 -4.829 15.400 1.00 72.06 220 PRO A C 1
ATOM 1734 O O . PRO A 1 220 ? -15.616 -5.211 16.414 1.00 72.06 220 PRO A O 1
ATOM 1737 N N . VAL A 1 221 ? -17.539 -4.848 15.302 1.00 75.19 221 VAL A N 1
ATOM 1738 C CA . VAL A 1 221 ? -18.425 -5.428 16.324 1.00 75.19 221 VAL A CA 1
ATOM 1739 C C . VAL A 1 221 ? -18.314 -6.956 16.349 1.00 75.19 221 VAL A C 1
ATOM 1741 O O . VAL A 1 221 ? -18.035 -7.576 15.325 1.00 75.19 221 VAL A O 1
ATOM 1744 N N . THR A 1 222 ? -18.526 -7.576 17.514 1.00 74.19 222 THR A N 1
ATOM 1745 C CA . THR A 1 222 ? -18.574 -9.047 17.640 1.00 74.19 222 THR A CA 1
ATOM 1746 C C . THR A 1 222 ? -19.972 -9.581 17.317 1.00 74.19 222 THR A C 1
ATOM 1748 O O . THR A 1 222 ? -20.106 -10.658 16.746 1.00 74.19 222 THR A O 1
ATOM 1751 N N . SER A 1 223 ? -21.021 -8.843 17.684 1.00 71.94 223 SER A N 1
ATOM 1752 C CA . SER A 1 223 ? -22.419 -9.156 17.364 1.00 71.94 223 SER A CA 1
ATOM 1753 C C . SER A 1 223 ? -23.273 -7.885 17.465 1.00 71.94 223 SER A C 1
ATOM 1755 O O . SER A 1 223 ? -22.838 -6.913 18.085 1.00 71.94 223 SER A O 1
ATOM 1757 N N . GLY A 1 224 ? -24.471 -7.896 16.881 1.00 71.62 224 GLY A N 1
ATOM 1758 C CA . GLY A 1 224 ? -25.395 -6.756 16.829 1.00 71.62 224 GLY A CA 1
ATOM 1759 C C . GLY A 1 224 ? -25.430 -6.063 15.466 1.00 71.62 224 GLY A C 1
ATOM 1760 O O . GLY A 1 224 ? -24.672 -6.410 14.557 1.00 71.62 224 GLY A O 1
ATOM 1761 N N . LYS A 1 225 ? -26.336 -5.094 15.322 1.00 70.50 225 LYS A N 1
ATOM 1762 C CA . LYS A 1 225 ? -26.482 -4.278 14.109 1.00 70.50 225 LYS A CA 1
ATOM 1763 C C . LYS A 1 225 ? -26.222 -2.816 14.463 1.00 70.50 225 LYS A C 1
ATOM 1765 O O . LYS A 1 225 ? -26.685 -2.330 15.490 1.00 70.50 225 LYS A O 1
ATOM 1770 N N . MET A 1 226 ? -25.482 -2.128 13.605 1.00 73.88 226 MET A N 1
ATOM 1771 C CA . MET A 1 226 ? -25.286 -0.685 13.679 1.00 73.88 226 MET A CA 1
ATOM 1772 C C . MET A 1 226 ? -25.663 -0.097 12.326 1.00 73.88 226 MET A C 1
ATOM 1774 O O . MET A 1 226 ? -25.115 -0.511 11.302 1.00 73.88 226 MET A O 1
ATOM 1778 N N . SER A 1 227 ? -26.581 0.860 12.341 1.00 68.94 227 SER A N 1
ATOM 1779 C CA . SER A 1 227 ? -27.029 1.587 11.158 1.00 68.94 227 SER A CA 1
ATOM 1780 C C . SER A 1 227 ? -26.660 3.055 11.332 1.00 68.94 227 SER A C 1
ATOM 1782 O O . SER A 1 227 ? -27.012 3.675 12.330 1.00 68.94 227 SER A O 1
ATOM 1784 N N . SER A 1 228 ? -25.919 3.602 10.373 1.00 63.72 228 SER A N 1
ATOM 1785 C CA . SER A 1 228 ? -25.609 5.030 10.297 1.00 63.72 228 SER A CA 1
ATOM 1786 C C . SER A 1 228 ? -26.457 5.617 9.180 1.00 63.72 228 SER A C 1
ATOM 1788 O O . SER A 1 228 ? -26.374 5.146 8.042 1.00 63.72 228 SER A O 1
ATOM 1790 N N . MET A 1 229 ? -27.277 6.611 9.497 1.00 54.00 229 MET A N 1
ATOM 1791 C CA . MET A 1 229 ? -28.111 7.307 8.528 1.00 54.00 229 MET A CA 1
ATOM 1792 C C . MET A 1 229 ? -27.395 8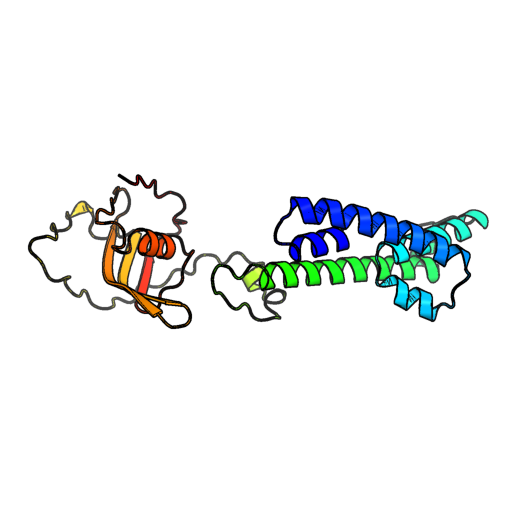.609 8.146 1.00 54.00 229 MET A C 1
ATOM 1794 O O . MET A 1 229 ? -26.933 9.352 9.004 1.00 54.00 229 MET A O 1
ATOM 1798 N N . CYS A 1 230 ? -27.258 8.848 6.841 1.00 44.22 230 CYS A N 1
ATOM 1799 C CA . CYS A 1 230 ? -26.478 9.922 6.216 1.00 44.22 230 CYS A CA 1
ATOM 1800 C C . CYS A 1 230 ? -24.946 9.779 6.249 1.00 44.22 230 CYS A C 1
ATOM 1802 O O . CYS A 1 230 ? -24.341 9.278 7.191 1.00 44.22 230 CYS A O 1
ATOM 1804 N N . GLY A 1 231 ? -24.326 10.238 5.153 1.00 44.53 231 GLY A N 1
ATOM 1805 C CA . GLY A 1 231 ? -22.898 10.181 4.815 1.00 44.53 231 GLY A CA 1
ATOM 1806 C C . GLY A 1 231 ? -21.969 10.998 5.718 1.00 44.53 231 GLY A C 1
ATOM 1807 O O . GLY A 1 231 ? -20.982 11.560 5.248 1.00 44.53 231 GLY A O 1
ATOM 1808 N N . TYR A 1 232 ? -22.265 11.057 7.010 1.00 46.38 232 TYR A N 1
ATOM 1809 C CA . TYR A 1 232 ? -21.390 11.593 8.028 1.00 46.38 232 TYR A CA 1
ATOM 1810 C C . TYR A 1 232 ? -20.282 10.577 8.296 1.00 46.38 232 TYR A C 1
ATOM 1812 O O . TYR A 1 232 ? -20.441 9.604 9.032 1.00 46.38 232 TYR A O 1
ATOM 1820 N N . GLN A 1 233 ? -19.110 10.810 7.704 1.00 39.78 233 GLN A N 1
ATOM 1821 C CA . GLN A 1 233 ? -17.882 10.310 8.310 1.00 39.78 233 GLN A CA 1
ATOM 1822 C C . GLN A 1 233 ? -17.885 10.796 9.766 1.00 39.78 233 GLN A C 1
ATOM 1824 O O . GLN A 1 233 ? -17.882 12.003 10.006 1.00 39.78 233 GLN A O 1
ATOM 1829 N N . CYS A 1 234 ? -17.895 9.865 10.726 1.00 45.66 234 CYS A N 1
ATOM 1830 C CA . CYS A 1 234 ? -17.752 10.088 12.174 1.00 45.66 234 CYS A CA 1
ATOM 1831 C C . CYS A 1 234 ? -16.362 10.671 12.537 1.00 45.66 234 CYS A C 1
ATOM 1833 O O . CYS A 1 234 ? -15.678 10.204 13.439 1.00 45.66 234 CYS A O 1
ATOM 1835 N N . HIS A 1 235 ? -15.889 11.662 11.782 1.00 35.06 235 HIS A N 1
ATOM 1836 C CA . HIS A 1 235 ? -14.617 12.355 11.966 1.00 35.06 235 HIS A CA 1
ATOM 1837 C C . HIS A 1 235 ? -14.758 13.613 12.826 1.00 35.06 235 HIS A C 1
ATOM 1839 O O . HIS A 1 235 ? -13.755 14.227 13.172 1.00 35.06 235 HIS A O 1
ATOM 1845 N N . ARG A 1 236 ? -15.990 14.010 13.170 1.00 31.64 236 ARG A N 1
ATOM 1846 C CA . ARG A 1 236 ? -16.277 15.266 13.871 1.00 31.64 236 ARG A CA 1
ATOM 1847 C C . ARG A 1 236 ? -17.098 15.069 15.142 1.00 31.64 236 ARG A C 1
ATOM 1849 O O . ARG A 1 236 ? -18.004 15.840 15.428 1.00 31.64 236 ARG A O 1
ATOM 1856 N N . LEU A 1 237 ? -16.775 14.026 15.898 1.00 41.94 237 LEU A N 1
ATOM 1857 C CA . LEU A 1 237 ? -17.202 13.918 17.287 1.00 41.94 237 LEU A CA 1
ATOM 1858 C C . LEU A 1 237 ? -16.061 14.468 18.149 1.00 41.94 237 LEU A C 1
ATOM 1860 O O . LEU A 1 237 ? -14.989 13.872 18.236 1.00 41.94 237 LEU A O 1
ATOM 1864 N N . TYR A 1 238 ? -16.263 15.663 18.704 1.00 34.84 238 TYR A N 1
ATOM 1865 C CA . TYR A 1 238 ? -15.340 16.257 19.666 1.00 34.84 238 TYR A CA 1
ATOM 1866 C C . TYR A 1 238 ? -15.544 15.547 21.005 1.00 34.84 238 TYR A C 1
ATOM 1868 O O . TYR A 1 238 ? -16.620 15.641 21.591 1.00 34.84 238 TYR A O 1
ATOM 1876 N N . PHE A 1 239 ? -14.533 14.812 21.466 1.00 45.72 239 PHE A N 1
ATOM 1877 C CA . PHE A 1 239 ? -14.592 14.084 22.731 1.00 45.72 239 PHE A CA 1
ATOM 1878 C C . PHE A 1 239 ? -13.738 14.774 23.791 1.00 45.72 239 PHE A C 1
ATOM 1880 O O . PHE A 1 239 ? -12.554 15.024 23.575 1.00 45.72 239 PHE A O 1
ATOM 1887 N N . PHE A 1 240 ? -14.361 15.054 24.934 1.00 28.72 240 PHE A N 1
ATOM 1888 C CA . PHE A 1 240 ? -13.696 15.418 26.178 1.00 28.72 240 PHE A CA 1
ATOM 1889 C C . PHE A 1 240 ? -13.698 14.182 27.085 1.00 28.72 240 PHE A C 1
ATOM 1891 O O . PHE A 1 240 ? -14.768 13.700 27.455 1.00 28.72 240 PHE A O 1
ATOM 1898 N N . ASP A 1 241 ? -12.515 13.660 27.412 1.00 27.62 241 ASP A N 1
ATOM 1899 C CA . ASP A 1 241 ? -12.338 12.825 28.604 1.00 27.62 241 ASP A CA 1
ATOM 1900 C C . ASP A 1 241 ? -12.328 13.778 29.810 1.00 27.62 241 ASP A C 1
ATOM 1902 O O . ASP A 1 241 ? -11.540 14.727 29.836 1.00 27.62 241 ASP A O 1
ATOM 1906 N N . VAL A 1 242 ? -13.233 13.552 30.765 1.00 30.17 242 VAL A N 1
ATOM 1907 C CA . VAL A 1 242 ? -13.265 14.230 32.072 1.00 30.17 242 VAL A CA 1
ATOM 1908 C C . VAL A 1 242 ? -12.813 13.248 33.138 1.00 30.17 242 VAL A C 1
ATOM 1910 O O . VAL A 1 242 ? -13.299 12.091 33.101 1.00 30.17 242 VAL A O 1
#

Foldseek 3Di:
DLVLLLQCLQDPDNVVSNVVSVVVLVVLLVVLVVVVVVPDDPVVLLVNLLDVSNLVVQLVVLQVVCVVVVNHDDPCCLPPPPVRNVVSVVSNVVSSVVSNLSSVQSNVVVPPPADDDDDSPPVPDPPVVDPDDPDPDPDDPPDDDDDPPDPPDDPDDPVQVPQFQKWWFQFWDWDDDPDDIDTLDGTDTDTDGPPDQDADDDDPSNNPVVVVCVVQVSHPTPDTDMDGDDPDNPPPRDYDDD

Organism: Eleutherodactylus coqui (NCBI:txid57060)

Sequence (242 aa):
MCFTFMLIALIRHPRAAATAGFFITIIQSVLSLLLLMKDLPKSLEVLLSVFPTFAFSVGIAQTIHMEHEFQGVHFSDLANDSSHVLFSCIILIVDAIFYMILTLYFEKILSDKHGKKYEPFFFLKSSFWSKRNPVPIKMEEDDCREMPAGDYVENVSAELLGKEAVRINKVKKTYTDSDKKVEALRGLDLNIYEGQITALLGHSGAGKTTLLNILSGMCPVTSGKMSSMCGYQCHRLYFFDV

pLDDT: mean 71.09, std 16.94, range [26.91, 90.62]

Radius of gyration: 28.98 Å; chains: 1; bounding box: 73×35×71 Å

InterPro domains:
  IPR003439 ABC transporter-like, ATP-binding domain [PF00005] (185-226)
  IPR013525 ABC-2 type transporter, transmembrane domain [PF12698] (2-105)
  IPR026082 ABC transporter A [PTHR19229] (2-162)
  IPR027417 P-loop containing nucleoside triphosphate hydrolase [G3DSA:3.40.50.300] (138-241)
  IPR027417 P-loop containing nucleoside triphosphate hydrolase [SSF52540] (159-226)

Secondary structure (DSSP, 8-state):
-HHHHHHHHH-S-HHHHHHHHHHHHHHHHHHHHHHHTT---HHHHHHHTTSHHHHHHHHHHHHHHHHHTT----HHHHHHT-HHHHHHHHHHHHHHHHHHHHHHHHHHHHTTTS-----TTGGG-HHHHS--------------------TT-PPPPTTTTT-EEEEEEEEEEEEEETTEEEEEEEEEEEEEETT--------TTSSHHHHHHHHTTSS--SEEEEEE-SS--S--------